Protein AF-A0A0N4YLU9-F1 (afdb_monomer_lite)

Secondary structure (DSSP, 8-state):
------------HHHHHHHHHHHHHHHHHHHHHHHHHHHHHHHHTT-----S--PPPPPPHHHHHHHHHHHHHHHHHHTT----TTHHHHHHHT-SPPPPPS-SS-HHHHHHH-GGGSPPTT------EEEEGGGTEEEE--TTSSHHHHHHHHHHHH-HHHHHHTT--TTS--SS-STTTTTSEES-HHHHHHHTT-S-STTSEEEE----HHHHHHHHHIIIIIIS----TT-TT-HHHHHHHHHT-

Foldseek 3Di:
DDDDDDDDDDPPPPPVVVVVVVVVVVVVVVVVVVVVVVVVVVVVVPVPPDPLADADDDDDPVLLVVLLVVLVVLVVVVVPPDDPPCPVVLCVLAVDDDPDPPDPDDPVVVCVVPVPVDDHPPDPDQWKWFDLVVQLEIETQDQLQLNQLVVLVSLCSRCVPSCVVSVHDSVSRDDQSDPCRPPGIDRDPVVNCVVSVPPDSVPHDYHYGDDDPVSSLVSVCCVDQVPVVHCCVPCRSNSVVSVVVVSVD

Radius of gyration: 34.19 Å; chains: 1; bounding box: 59×91×106 Å

Organism: Nippostrongylus brasiliensis (NCBI:txid27835)

Structure (mmCIF, N/CA/C/O backbone):
data_AF-A0A0N4YLU9-F1
#
_entry.id   AF-A0A0N4YLU9-F1
#
loop_
_atom_site.group_PDB
_atom_site.id
_atom_site.type_symbol
_atom_site.label_atom_id
_atom_site.label_alt_id
_atom_site.label_comp_id
_atom_site.label_asym_id
_atom_site.label_entity_id
_atom_site.label_seq_id
_atom_site.pdbx_PDB_ins_code
_atom_site.Cartn_x
_atom_site.Cartn_y
_atom_site.Cartn_z
_atom_site.occupancy
_atom_site.B_iso_or_equiv
_atom_site.auth_seq_id
_atom_site.auth_comp_id
_atom_site.auth_asym_id
_atom_site.auth_atom_id
_atom_site.pdbx_PDB_model_num
ATOM 1 N N . MET A 1 1 ? 4.476 80.955 -75.218 1.00 31.33 1 MET A N 1
ATOM 2 C CA . MET A 1 1 ? 3.953 80.245 -76.405 1.00 31.33 1 MET A CA 1
ATOM 3 C C . MET A 1 1 ? 4.378 78.786 -76.296 1.00 31.33 1 MET A C 1
ATOM 5 O O . MET A 1 1 ? 5.560 78.548 -76.122 1.00 31.33 1 MET A O 1
ATOM 9 N N . ARG A 1 2 ? 3.395 77.878 -76.359 1.00 30.92 2 ARG A N 1
ATOM 10 C CA . ARG A 1 2 ? 3.450 76.408 -76.521 1.00 30.92 2 ARG A CA 1
ATOM 11 C C . ARG A 1 2 ? 4.177 75.510 -75.502 1.00 30.92 2 ARG A C 1
ATOM 13 O O . ARG A 1 2 ? 5.391 75.487 -75.369 1.00 30.92 2 ARG A O 1
ATOM 20 N N . ILE A 1 3 ? 3.318 74.682 -74.911 1.00 40.50 3 ILE A N 1
ATOM 21 C CA . ILE A 1 3 ? 3.491 73.356 -74.318 1.00 40.50 3 ILE A CA 1
ATOM 22 C C . ILE A 1 3 ? 3.974 72.368 -75.402 1.00 40.50 3 ILE A C 1
ATOM 24 O O . ILE A 1 3 ? 3.488 72.456 -76.531 1.00 40.50 3 ILE A O 1
ATOM 28 N N . ASN A 1 4 ? 4.886 71.445 -75.064 1.00 37.16 4 ASN A N 1
ATOM 29 C CA . ASN A 1 4 ? 4.765 69.993 -75.311 1.00 37.16 4 ASN A CA 1
ATOM 30 C C . ASN A 1 4 ? 6.031 69.233 -74.884 1.00 37.16 4 ASN A C 1
ATOM 32 O O . ASN A 1 4 ? 7.142 69.604 -75.246 1.00 37.16 4 ASN A O 1
ATOM 36 N N . GLY A 1 5 ? 5.825 68.138 -74.150 1.00 34.56 5 GLY A N 1
ATOM 37 C CA . GLY A 1 5 ? 6.860 67.187 -73.750 1.00 34.56 5 GLY A CA 1
ATOM 38 C C . GLY A 1 5 ? 6.349 66.206 -72.696 1.00 34.56 5 GLY A C 1
ATOM 39 O O . GLY A 1 5 ? 6.779 66.255 -71.551 1.00 34.56 5 GLY A O 1
ATOM 40 N N . VAL A 1 6 ? 5.386 65.360 -73.073 1.00 47.88 6 VAL A N 1
ATOM 41 C CA . VAL A 1 6 ? 5.030 64.147 -72.319 1.00 47.88 6 VAL A CA 1
ATOM 42 C C . VAL A 1 6 ? 6.180 63.152 -72.479 1.00 47.88 6 VAL A C 1
ATOM 44 O O . VAL A 1 6 ? 6.618 62.924 -73.604 1.00 47.88 6 VAL A O 1
ATOM 47 N N . SER A 1 7 ? 6.647 62.552 -71.382 1.00 40.44 7 SER A N 1
ATOM 48 C CA . SER A 1 7 ? 7.439 61.321 -71.431 1.00 40.44 7 SER A CA 1
ATOM 49 C C . SER A 1 7 ? 6.850 60.304 -70.458 1.00 40.44 7 SER A C 1
ATOM 51 O O . SER A 1 7 ? 6.469 60.633 -69.333 1.00 40.44 7 SER A O 1
ATOM 53 N N . GLU A 1 8 ? 6.684 59.098 -70.981 1.00 42.84 8 GLU A N 1
ATOM 54 C CA . GLU A 1 8 ? 5.874 57.995 -70.487 1.00 42.84 8 GLU A CA 1
ATOM 55 C C . GLU A 1 8 ? 6.410 57.384 -69.185 1.00 42.84 8 GLU A C 1
ATOM 57 O O . GLU A 1 8 ? 7.607 57.169 -68.995 1.00 42.84 8 GLU A O 1
ATOM 62 N N . VAL A 1 9 ? 5.483 57.052 -68.284 1.00 45.78 9 VAL A N 1
ATOM 63 C CA . VAL A 1 9 ? 5.753 56.282 -67.066 1.00 45.78 9 VAL A CA 1
ATOM 64 C C . VAL A 1 9 ? 5.995 54.823 -67.451 1.00 45.78 9 VAL A C 1
ATOM 66 O O . VAL A 1 9 ? 5.072 54.110 -67.846 1.00 45.78 9 VAL A O 1
ATOM 69 N N . ASN A 1 10 ? 7.239 54.378 -67.300 1.00 40.69 10 ASN A N 1
ATOM 70 C CA . ASN A 1 10 ? 7.659 53.005 -67.547 1.00 40.69 10 ASN A CA 1
ATOM 71 C C . ASN A 1 10 ? 7.128 52.072 -66.431 1.00 40.69 10 ASN A C 1
ATOM 73 O O . ASN A 1 10 ? 7.513 52.189 -65.267 1.00 40.69 10 ASN A O 1
ATOM 77 N N . LYS A 1 11 ? 6.192 51.176 -66.775 1.00 46.19 11 LYS A N 1
ATOM 78 C CA . LYS A 1 11 ? 5.419 50.308 -65.856 1.00 46.19 11 LYS A CA 1
ATOM 79 C C . LYS A 1 11 ? 6.030 48.911 -65.631 1.00 46.19 11 LYS A C 1
ATOM 81 O O . LYS A 1 11 ? 5.372 48.048 -65.061 1.00 46.19 11 LYS A O 1
ATOM 86 N N . GLU A 1 12 ? 7.274 48.674 -66.041 1.00 48.50 12 GLU A N 1
ATOM 87 C CA . GLU A 1 12 ? 7.851 47.318 -66.143 1.00 48.50 12 GLU A CA 1
ATOM 88 C C . GLU A 1 12 ? 8.640 46.833 -64.902 1.00 48.50 12 GLU A C 1
ATOM 90 O O . GLU A 1 12 ? 9.049 45.675 -64.814 1.00 48.50 12 GLU A O 1
ATOM 95 N N . GLN A 1 13 ? 8.858 47.697 -63.906 1.00 47.09 13 GLN A N 1
ATOM 96 C CA . GLN A 1 13 ? 9.718 47.403 -62.748 1.00 47.09 13 GLN A CA 1
ATOM 97 C C . GLN A 1 13 ? 9.093 46.556 -61.602 1.00 47.09 13 GLN A C 1
ATOM 99 O O . GLN A 1 13 ? 9.827 45.773 -60.989 1.00 47.09 13 GLN A O 1
ATOM 104 N N . PRO A 1 14 ? 7.786 46.652 -61.260 1.00 51.25 14 PRO A N 1
ATOM 105 C CA . PRO A 1 14 ? 7.249 45.997 -60.059 1.00 51.25 14 PRO A CA 1
ATOM 106 C C . PRO A 1 14 ? 6.941 44.501 -60.242 1.00 51.25 14 PRO A C 1
ATOM 108 O O . PRO A 1 14 ? 6.830 43.771 -59.254 1.00 51.25 14 PRO A O 1
ATOM 111 N N . GLU A 1 15 ? 6.823 44.014 -61.480 1.00 56.56 15 GLU A N 1
ATOM 112 C CA . GLU A 1 15 ? 6.467 42.616 -61.762 1.00 56.56 15 GLU A CA 1
ATOM 113 C C . GLU A 1 15 ? 7.657 41.664 -61.574 1.00 56.56 15 GLU A C 1
ATOM 115 O O . GLU A 1 15 ? 7.539 40.636 -60.903 1.00 56.56 15 GLU A O 1
ATOM 120 N N . LYS A 1 16 ? 8.848 42.056 -62.052 1.00 62.00 16 LYS A N 1
ATOM 121 C CA . LYS A 1 16 ? 10.088 41.284 -61.855 1.00 62.00 16 LYS A CA 1
ATOM 122 C C . LYS A 1 16 ? 10.452 41.156 -60.374 1.00 62.00 16 LYS A C 1
ATOM 124 O O . LYS A 1 16 ? 10.873 40.088 -59.939 1.00 62.00 16 LYS A O 1
ATOM 129 N N . GLN A 1 17 ? 10.242 42.205 -59.576 1.00 65.56 17 GLN A N 1
ATOM 130 C CA . GLN A 1 17 ? 10.493 42.156 -58.130 1.00 65.56 17 GLN A CA 1
ATOM 131 C C . GLN A 1 17 ? 9.521 41.225 -57.393 1.00 65.56 17 GLN A C 1
ATOM 133 O O . GLN A 1 17 ? 9.951 40.485 -56.507 1.00 65.56 17 GLN A O 1
ATOM 138 N N . ARG A 1 18 ? 8.239 41.199 -57.784 1.00 71.88 18 ARG A N 1
ATOM 139 C CA . ARG A 1 18 ? 7.262 40.239 -57.246 1.00 71.88 18 ARG A CA 1
ATOM 140 C C . ARG A 1 18 ? 7.608 38.803 -57.623 1.00 71.88 18 ARG A C 1
ATOM 142 O O . ARG A 1 18 ? 7.528 37.930 -56.765 1.00 71.88 18 ARG A O 1
ATOM 149 N N . LEU A 1 19 ? 8.053 38.569 -58.857 1.00 76.44 19 LEU A N 1
ATOM 150 C CA . LEU A 1 19 ? 8.469 37.243 -59.312 1.00 76.44 19 LEU A CA 1
ATOM 151 C C . LEU A 1 19 ? 9.699 36.742 -58.537 1.00 76.44 19 LEU A C 1
ATOM 153 O O . LEU A 1 19 ? 9.708 35.614 -58.054 1.00 76.44 19 LEU A O 1
ATOM 157 N N . VAL A 1 20 ? 10.703 37.599 -58.327 1.00 78.38 20 VAL A N 1
ATOM 158 C CA . VAL A 1 20 ? 11.893 37.262 -57.525 1.00 78.38 20 VAL A CA 1
ATOM 159 C C . VAL A 1 20 ? 11.528 36.992 -56.062 1.00 78.38 20 VAL A C 1
ATOM 161 O O . VAL A 1 20 ? 12.073 36.069 -55.456 1.00 78.38 20 VAL A O 1
ATOM 164 N N . LEU A 1 21 ? 10.597 37.758 -55.486 1.00 81.31 21 LEU A N 1
ATOM 165 C CA . LEU A 1 21 ? 10.118 37.531 -54.122 1.00 81.31 21 LEU A CA 1
ATOM 166 C C . LEU A 1 21 ? 9.355 36.203 -54.004 1.00 81.31 21 LEU A C 1
ATOM 168 O O . LEU A 1 21 ? 9.618 35.438 -53.079 1.00 81.31 21 LEU A O 1
ATOM 172 N N . LEU A 1 22 ? 8.474 35.894 -54.959 1.00 80.88 22 LEU A N 1
ATOM 173 C CA . LEU A 1 22 ? 7.730 34.631 -55.005 1.00 80.88 22 LEU A CA 1
ATOM 174 C C . LEU A 1 22 ? 8.665 33.423 -55.126 1.00 80.88 22 LEU A C 1
ATOM 176 O O . LEU A 1 22 ? 8.488 32.445 -54.403 1.00 80.88 22 LEU A O 1
ATOM 180 N N . VAL A 1 23 ? 9.701 33.509 -55.966 1.00 86.19 23 VAL A N 1
ATOM 181 C CA . VAL A 1 23 ? 10.712 32.448 -56.105 1.00 86.19 23 VAL A CA 1
ATOM 182 C C . VAL A 1 23 ? 11.496 32.253 -54.804 1.00 86.19 23 VAL A C 1
ATOM 184 O O . VAL A 1 23 ? 11.720 31.117 -54.390 1.00 86.19 23 VAL A O 1
ATOM 187 N N . LYS A 1 24 ? 11.865 33.338 -54.108 1.00 85.56 24 LYS A N 1
ATOM 188 C CA . LYS A 1 24 ? 12.551 33.252 -52.806 1.00 85.56 24 LYS A CA 1
ATOM 189 C C . LYS A 1 24 ? 11.671 32.634 -51.719 1.00 85.56 24 LYS A C 1
ATOM 191 O O . LYS A 1 24 ? 12.159 31.807 -50.954 1.00 85.56 24 LYS A O 1
ATOM 196 N N . VAL A 1 25 ? 10.388 32.998 -51.662 1.00 86.94 25 VAL A N 1
ATOM 197 C CA . VAL A 1 25 ? 9.432 32.420 -50.702 1.00 86.94 25 VAL A CA 1
ATOM 198 C C . VAL A 1 25 ? 9.203 30.938 -50.996 1.00 86.94 25 VAL A C 1
ATOM 200 O O . VAL A 1 25 ? 9.277 30.126 -50.079 1.00 86.94 25 VAL A O 1
ATOM 203 N N . ALA A 1 26 ? 9.015 30.562 -52.264 1.00 88.94 26 ALA A N 1
ATOM 204 C CA . ALA A 1 26 ? 8.859 29.164 -52.659 1.00 88.94 26 ALA A CA 1
ATOM 205 C C . ALA A 1 26 ? 10.099 28.324 -52.306 1.00 88.94 26 ALA A C 1
ATOM 207 O O . ALA A 1 26 ? 9.965 27.235 -51.750 1.00 88.94 26 ALA A O 1
ATOM 208 N N . ALA A 1 27 ? 11.305 28.850 -52.548 1.00 88.94 27 ALA A N 1
ATOM 209 C CA . ALA A 1 27 ? 12.550 28.190 -52.162 1.00 88.94 27 ALA A CA 1
ATOM 210 C C . ALA A 1 27 ? 12.664 28.021 -50.636 1.00 88.94 27 ALA A C 1
ATOM 212 O O . ALA A 1 27 ? 13.024 26.942 -50.169 1.00 88.94 27 ALA A O 1
ATOM 213 N N . LEU A 1 28 ? 12.297 29.040 -49.851 1.00 88.62 28 LEU A N 1
ATOM 214 C CA . LEU A 1 28 ? 12.300 28.960 -48.387 1.00 88.62 28 LEU A CA 1
ATOM 215 C C . LEU A 1 28 ? 11.290 27.921 -47.874 1.00 88.62 28 LEU A C 1
ATOM 217 O O . LEU A 1 28 ? 11.619 27.122 -47.001 1.00 88.62 28 LEU A O 1
ATOM 221 N N . CYS A 1 29 ? 10.082 27.882 -48.444 1.00 85.06 29 CYS A N 1
ATOM 222 C CA . CYS A 1 29 ? 9.071 26.882 -48.106 1.00 85.06 29 CYS A CA 1
ATOM 223 C C . CYS A 1 29 ? 9.550 25.462 -48.424 1.00 85.06 29 CYS A C 1
ATOM 225 O O . CYS A 1 29 ? 9.379 24.571 -47.597 1.00 85.06 29 CYS A O 1
ATOM 227 N N . LEU A 1 30 ? 10.195 25.247 -49.574 1.00 90.00 30 LEU A N 1
ATOM 228 C CA . LEU A 1 30 ? 10.761 23.944 -49.933 1.00 90.00 30 LEU A CA 1
ATOM 229 C C . LEU A 1 30 ? 11.875 23.516 -48.972 1.00 90.00 30 LEU A C 1
ATOM 231 O O . LEU A 1 30 ? 11.916 22.354 -48.577 1.00 90.00 30 LEU A O 1
ATOM 235 N N . VAL A 1 31 ? 12.730 24.446 -48.536 1.00 89.38 31 VAL A N 1
ATOM 236 C CA . VAL A 1 31 ? 13.765 24.174 -47.526 1.00 89.38 31 VAL A CA 1
ATOM 237 C C . VAL A 1 31 ? 13.140 23.832 -46.174 1.00 89.38 31 VAL A C 1
ATOM 239 O O . VAL A 1 31 ? 13.555 22.863 -45.546 1.00 89.38 31 VAL A O 1
ATOM 242 N N . LEU A 1 32 ? 12.110 24.558 -45.734 1.00 85.69 32 LEU A N 1
ATOM 243 C CA . LEU A 1 32 ? 11.410 24.272 -44.477 1.00 85.69 32 LEU A C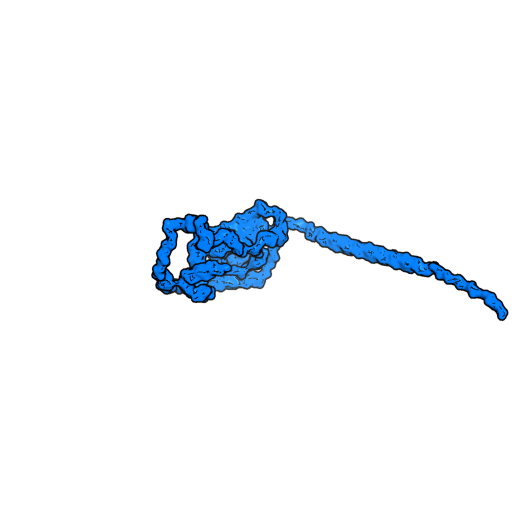A 1
ATOM 244 C C . LEU A 1 32 ? 10.670 22.929 -44.516 1.00 85.69 32 LEU A C 1
ATOM 246 O O . LEU A 1 32 ? 10.699 22.189 -43.535 1.00 85.69 32 LEU A O 1
ATOM 250 N N . VAL A 1 33 ? 10.058 22.575 -45.649 1.00 87.81 33 VAL A N 1
ATOM 251 C CA . VAL A 1 33 ? 9.441 21.255 -45.854 1.00 87.81 33 VAL A CA 1
ATOM 252 C C . VAL A 1 33 ? 10.508 20.163 -45.863 1.00 87.81 33 VAL A C 1
ATOM 254 O O . VAL A 1 33 ? 10.326 19.148 -45.199 1.00 87.81 33 VAL A O 1
ATOM 257 N N . ALA A 1 34 ? 11.644 20.371 -46.533 1.00 85.88 34 ALA A N 1
ATOM 258 C CA . ALA A 1 34 ? 12.749 19.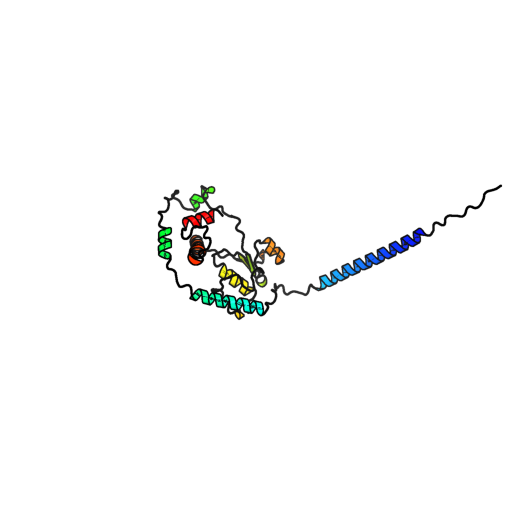416 -46.543 1.00 85.88 34 ALA A CA 1
ATOM 259 C C . ALA A 1 34 ? 13.357 19.222 -45.145 1.00 85.88 34 ALA A C 1
ATOM 261 O O . ALA A 1 34 ? 13.593 18.084 -44.747 1.00 85.88 34 ALA A O 1
ATOM 262 N N . LEU A 1 35 ? 13.539 20.297 -44.371 1.00 83.88 35 LEU A N 1
ATOM 263 C CA . LEU A 1 35 ? 13.988 20.243 -42.976 1.00 83.88 35 LEU A CA 1
ATOM 264 C C . LEU A 1 35 ? 12.956 19.556 -42.077 1.00 83.88 35 LEU A C 1
ATOM 266 O O . LEU A 1 35 ? 13.329 18.724 -41.258 1.00 83.88 35 LEU A O 1
ATOM 270 N N . GLY A 1 36 ? 11.664 19.835 -42.264 1.00 79.44 36 GLY A N 1
ATOM 271 C CA . GLY A 1 36 ? 10.579 19.151 -41.562 1.00 79.44 36 GLY A CA 1
ATOM 272 C C . GLY A 1 36 ? 10.522 17.658 -41.894 1.00 79.44 36 GLY A C 1
ATOM 273 O O . GLY A 1 36 ? 10.382 16.832 -40.997 1.00 79.44 36 GLY A O 1
ATOM 274 N N . CYS A 1 37 ? 10.694 17.283 -43.163 1.00 76.31 37 CYS A N 1
ATOM 275 C CA . CYS A 1 37 ? 10.774 15.893 -43.609 1.00 76.31 37 CYS A CA 1
ATOM 276 C C . CYS A 1 37 ? 12.043 15.196 -43.103 1.00 76.31 37 CYS A C 1
ATOM 278 O O . CYS A 1 37 ? 11.962 14.038 -42.699 1.00 76.31 37 CYS A O 1
ATOM 280 N N . TYR A 1 38 ? 13.186 15.886 -43.083 1.00 77.12 38 TYR A N 1
ATOM 281 C CA . TYR A 1 38 ? 14.442 15.373 -42.539 1.00 77.12 38 TYR A CA 1
ATOM 282 C C . TYR A 1 38 ? 14.332 15.154 -41.030 1.00 77.12 38 TYR A C 1
ATOM 284 O O . TYR A 1 38 ? 14.597 14.049 -40.576 1.00 77.12 38 TYR A O 1
ATOM 292 N N . ALA A 1 39 ? 13.818 16.134 -40.279 1.00 70.31 39 ALA A N 1
ATOM 293 C CA . ALA A 1 39 ? 13.550 16.017 -38.847 1.00 70.31 39 ALA A CA 1
ATOM 294 C C . ALA A 1 39 ? 12.552 14.890 -38.539 1.00 70.31 39 ALA A C 1
ATOM 296 O O . ALA A 1 39 ? 12.729 14.134 -37.590 1.00 70.31 39 ALA A O 1
ATOM 297 N N . ARG A 1 40 ? 11.517 14.718 -39.372 1.00 65.38 40 ARG A N 1
ATOM 298 C CA . ARG A 1 40 ? 10.551 13.621 -39.227 1.00 65.38 40 ARG A CA 1
ATOM 299 C C . ARG A 1 40 ? 11.167 12.265 -39.559 1.00 65.38 40 ARG A C 1
ATOM 301 O O . ARG A 1 40 ? 10.749 11.278 -38.972 1.00 65.38 40 ARG A O 1
ATOM 308 N N . LYS A 1 41 ? 12.141 12.205 -40.474 1.00 64.94 41 LYS A N 1
ATOM 309 C CA . LYS A 1 41 ? 12.879 10.985 -40.829 1.00 64.94 41 LYS A CA 1
ATOM 310 C C . LYS A 1 41 ? 13.915 10.628 -39.762 1.00 64.94 41 LYS A C 1
ATOM 312 O O . LYS A 1 41 ? 13.981 9.466 -39.394 1.00 64.94 41 LYS A O 1
ATOM 317 N N . THR A 1 42 ? 14.631 11.601 -39.196 1.00 52.00 42 THR A N 1
ATOM 318 C CA . THR A 1 42 ? 15.510 11.376 -38.037 1.00 52.00 42 THR A CA 1
ATOM 319 C C . THR A 1 42 ? 14.710 10.987 -36.794 1.00 52.00 42 THR A C 1
ATOM 321 O O . THR A 1 42 ? 15.158 10.125 -36.053 1.00 52.00 42 THR A O 1
ATOM 324 N N . PHE A 1 43 ? 13.496 11.523 -36.613 1.00 46.94 43 PHE A N 1
ATOM 325 C CA . PHE A 1 43 ? 12.587 11.112 -35.534 1.00 46.94 43 PHE A CA 1
ATOM 326 C C . PHE A 1 43 ? 11.914 9.747 -35.786 1.00 46.94 43 PHE A C 1
ATOM 328 O O . PHE A 1 43 ? 11.564 9.053 -34.842 1.00 46.94 43 PHE A O 1
ATOM 335 N N . ARG A 1 44 ? 11.735 9.329 -37.051 1.00 42.50 44 ARG A N 1
ATOM 336 C CA . ARG A 1 44 ? 11.255 7.974 -37.403 1.00 42.50 44 ARG A CA 1
ATOM 337 C C . ARG A 1 44 ? 12.355 6.912 -37.398 1.00 42.50 44 ARG A C 1
ATOM 339 O O . ARG A 1 44 ? 12.031 5.735 -37.375 1.00 42.50 44 ARG A O 1
ATOM 346 N N . SER A 1 45 ? 13.626 7.307 -37.445 1.00 35.84 45 SER A N 1
ATOM 347 C CA . SER A 1 45 ? 14.774 6.390 -37.407 1.00 35.84 45 SER A CA 1
ATOM 348 C C . SER A 1 45 ? 15.221 6.011 -35.990 1.00 35.84 45 SER A C 1
ATOM 350 O O . SER A 1 45 ? 16.218 5.317 -35.854 1.00 35.84 45 SER A O 1
ATOM 352 N N . THR A 1 46 ? 14.477 6.409 -34.955 1.00 37.53 46 THR A N 1
ATOM 353 C CA . THR A 1 46 ? 14.576 5.849 -33.594 1.00 37.53 46 THR A CA 1
ATOM 354 C C . THR A 1 46 ? 13.415 4.904 -33.274 1.00 37.53 46 THR A C 1
ATOM 356 O O . THR A 1 46 ? 13.065 4.737 -32.112 1.00 37.53 46 THR A O 1
ATOM 359 N N . ASP A 1 47 ? 12.802 4.298 -34.292 1.00 40.16 47 ASP A N 1
ATOM 360 C CA . ASP A 1 47 ? 12.034 3.060 -34.123 1.00 40.16 47 ASP A CA 1
ATOM 361 C C . ASP A 1 47 ? 13.028 1.900 -34.297 1.00 40.16 47 ASP A C 1
ATOM 363 O O . ASP A 1 47 ? 13.028 1.167 -35.286 1.00 40.16 47 ASP A O 1
ATOM 367 N N . ASP A 1 48 ? 14.006 1.869 -33.388 1.00 35.62 48 ASP A N 1
ATOM 368 C CA . ASP A 1 48 ? 14.889 0.723 -33.223 1.00 35.62 48 ASP A CA 1
ATOM 369 C C . ASP A 1 48 ? 14.032 -0.347 -32.555 1.00 35.62 48 ASP A C 1
ATOM 371 O O . ASP A 1 48 ? 13.377 -0.059 -31.552 1.00 35.62 48 ASP A O 1
ATOM 375 N N . GLY A 1 49 ? 13.950 -1.525 -33.170 1.00 39.53 49 GLY A N 1
ATOM 376 C CA . GLY A 1 49 ? 13.063 -2.604 -32.757 1.00 39.53 49 GLY A CA 1
ATOM 377 C C . GLY A 1 49 ? 13.286 -2.975 -31.297 1.00 39.53 49 GLY A C 1
ATOM 378 O O . GLY A 1 49 ? 14.131 -3.816 -30.994 1.00 39.53 49 GLY A O 1
ATOM 379 N N . SER A 1 50 ? 12.516 -2.361 -30.398 1.00 39.97 50 SER A N 1
ATOM 380 C CA . SER A 1 50 ? 12.487 -2.757 -29.008 1.00 39.97 50 SER A CA 1
ATOM 381 C C . SER A 1 50 ? 11.848 -4.136 -28.968 1.00 39.97 50 SER A C 1
ATOM 383 O O . SER A 1 50 ? 10.686 -4.332 -29.330 1.00 39.97 50 SER A O 1
ATOM 385 N N . ASP A 1 51 ? 12.624 -5.123 -28.526 1.00 44.09 51 ASP A N 1
ATOM 386 C CA . ASP A 1 51 ? 12.030 -6.206 -27.757 1.00 44.09 51 ASP A CA 1
ATOM 387 C C . ASP A 1 51 ? 11.062 -5.531 -26.776 1.00 44.09 51 ASP A C 1
ATOM 389 O O . ASP A 1 51 ? 11.445 -4.558 -26.124 1.00 44.09 51 ASP A O 1
ATOM 393 N N . GLY A 1 52 ? 9.787 -5.919 -26.759 1.00 51.41 52 GLY A N 1
ATOM 394 C CA . GLY A 1 52 ? 8.700 -5.185 -26.092 1.00 51.41 52 GLY A CA 1
ATOM 395 C C . GLY A 1 52 ? 8.825 -5.096 -24.563 1.00 51.41 52 GLY A C 1
ATOM 396 O O . GLY A 1 52 ? 7.828 -4.890 -23.872 1.00 51.41 52 GLY A O 1
ATOM 397 N N . SER A 1 53 ? 10.026 -5.293 -24.023 1.00 61.16 53 SER A N 1
ATOM 398 C CA . SER A 1 53 ? 10.405 -5.111 -22.641 1.00 61.16 53 SER A CA 1
ATOM 399 C C . SER A 1 53 ? 10.494 -3.630 -22.272 1.00 61.16 53 SER A C 1
ATOM 401 O O . SER A 1 53 ? 11.307 -2.857 -22.777 1.00 61.16 53 SER A O 1
ATOM 403 N N . PHE A 1 54 ? 9.675 -3.253 -21.302 1.00 72.56 54 PHE A N 1
ATOM 404 C CA . PHE A 1 54 ? 9.807 -2.039 -20.521 1.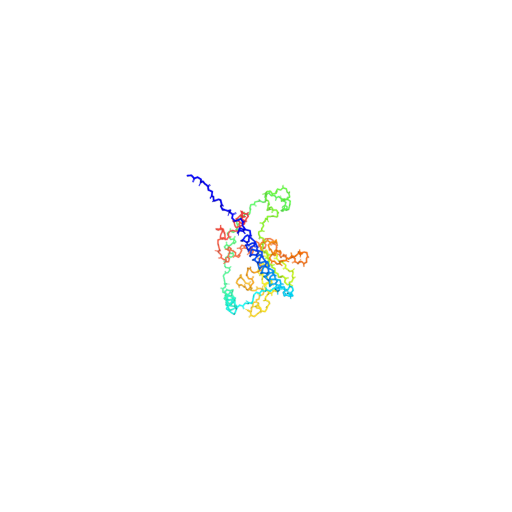00 72.56 54 PHE A CA 1
ATOM 405 C C . PHE A 1 54 ? 11.148 -2.050 -19.776 1.00 72.56 54 PHE A C 1
ATOM 407 O O . PHE A 1 54 ? 11.381 -2.882 -18.890 1.00 72.56 54 PHE A O 1
ATOM 414 N N . HIS A 1 55 ? 12.025 -1.115 -20.136 1.00 69.00 55 HIS A N 1
ATOM 415 C CA . HIS A 1 55 ? 13.324 -0.932 -19.502 1.00 69.00 55 HIS A CA 1
ATOM 416 C C . HIS A 1 55 ? 13.278 0.180 -18.458 1.00 69.00 55 HIS A C 1
ATOM 418 O O . HIS A 1 55 ? 12.735 1.259 -18.683 1.00 69.00 55 HIS A O 1
ATOM 424 N N . PHE A 1 56 ? 13.874 -0.101 -17.305 1.00 74.62 56 PHE A N 1
ATOM 425 C CA . PHE A 1 56 ? 14.171 0.897 -16.289 1.00 74.62 56 PHE A CA 1
ATOM 426 C C . PHE A 1 56 ? 15.580 1.443 -16.503 1.00 74.62 56 PHE A C 1
ATOM 428 O O . PHE A 1 56 ? 16.469 0.689 -16.893 1.00 74.62 56 PHE A O 1
ATOM 435 N N . ASP A 1 57 ? 15.798 2.718 -16.170 1.00 80.12 57 ASP A N 1
ATOM 436 C CA . ASP A 1 57 ? 17.147 3.296 -16.156 1.00 80.12 57 ASP A CA 1
ATOM 437 C C . ASP A 1 57 ? 18.073 2.479 -15.249 1.00 80.12 57 ASP A C 1
ATOM 439 O O . ASP A 1 57 ? 17.650 2.010 -14.180 1.00 80.12 57 ASP A O 1
ATOM 443 N N . GLU A 1 58 ? 19.338 2.345 -15.638 1.00 80.69 58 GLU A N 1
ATOM 444 C CA . GLU A 1 58 ? 20.359 1.758 -14.773 1.00 80.69 58 GLU A CA 1
ATOM 445 C C . GLU A 1 58 ? 20.451 2.526 -13.448 1.00 80.69 58 GLU A C 1
ATOM 447 O O . GLU A 1 58 ? 20.287 3.746 -13.391 1.00 80.69 58 GLU A O 1
ATOM 452 N N . ILE A 1 59 ? 20.674 1.789 -12.363 1.00 80.62 59 ILE A N 1
ATOM 453 C CA . ILE A 1 59 ? 20.886 2.376 -11.041 1.00 80.62 59 ILE A CA 1
ATOM 454 C C . ILE A 1 59 ? 22.347 2.771 -10.919 1.00 80.62 59 ILE A C 1
ATOM 456 O O . ILE A 1 59 ? 23.239 1.973 -11.200 1.00 80.62 59 ILE A O 1
ATOM 460 N N . THR A 1 60 ? 22.594 3.980 -10.432 1.00 85.12 60 THR A N 1
ATOM 461 C CA . THR A 1 60 ? 23.955 4.412 -10.121 1.00 85.12 60 THR A CA 1
ATOM 462 C C . THR A 1 60 ? 24.489 3.692 -8.881 1.00 85.12 60 THR A C 1
ATOM 464 O O . THR A 1 60 ? 23.749 3.379 -7.946 1.00 85.12 60 THR A O 1
ATOM 467 N N . GLU A 1 61 ? 25.804 3.481 -8.807 1.00 83.94 61 GLU A N 1
ATOM 468 C CA . GLU A 1 61 ? 26.422 2.876 -7.617 1.00 83.94 61 GLU A CA 1
ATOM 469 C C . GLU A 1 61 ? 26.139 3.661 -6.326 1.00 83.94 61 GLU A C 1
ATOM 471 O O . GLU A 1 61 ? 26.018 3.072 -5.250 1.00 83.94 61 GLU A O 1
ATOM 476 N N . GLU A 1 62 ? 25.976 4.985 -6.420 1.00 84.81 62 GLU A N 1
ATOM 477 C CA . GLU A 1 62 ? 25.607 5.825 -5.279 1.00 84.81 62 GLU A CA 1
ATOM 478 C C . GLU A 1 62 ? 24.189 5.514 -4.776 1.00 84.81 62 GLU A C 1
ATOM 480 O O . GLU A 1 62 ? 23.978 5.329 -3.574 1.00 84.81 62 GLU A O 1
ATOM 485 N N . GLU A 1 63 ? 23.215 5.409 -5.683 1.00 81.00 63 GLU A N 1
ATOM 486 C CA . GLU A 1 63 ? 21.843 5.021 -5.348 1.00 81.00 63 GLU A CA 1
ATOM 487 C C . GLU A 1 63 ? 21.801 3.608 -4.759 1.00 81.00 63 GLU A C 1
ATOM 489 O O . GLU A 1 63 ? 21.167 3.390 -3.723 1.00 81.00 63 GLU A O 1
ATOM 494 N N . ALA A 1 64 ? 22.534 2.663 -5.354 1.00 81.25 64 ALA A N 1
ATOM 495 C CA . ALA A 1 64 ? 22.659 1.305 -4.835 1.00 81.25 64 ALA A CA 1
ATOM 496 C C . ALA A 1 64 ? 23.256 1.283 -3.420 1.00 81.25 64 ALA A C 1
ATOM 498 O O . ALA A 1 64 ? 22.730 0.610 -2.530 1.00 81.25 64 ALA A O 1
ATOM 499 N N . ALA A 1 65 ? 24.312 2.061 -3.168 1.00 83.69 65 ALA A N 1
ATOM 500 C CA . ALA A 1 65 ? 24.921 2.179 -1.846 1.00 83.69 65 ALA A CA 1
ATOM 501 C C . ALA A 1 65 ? 23.970 2.802 -0.815 1.00 83.69 65 ALA A C 1
ATOM 503 O O . ALA A 1 65 ? 23.904 2.333 0.325 1.00 83.69 65 ALA A O 1
ATOM 504 N N . ARG A 1 66 ? 23.202 3.822 -1.213 1.00 83.94 66 ARG A N 1
ATOM 505 C CA . ARG A 1 66 ? 22.207 4.478 -0.358 1.00 83.94 66 ARG A CA 1
ATOM 506 C C . ARG A 1 66 ? 21.103 3.509 0.060 1.00 83.94 66 ARG A C 1
ATOM 508 O O . ARG A 1 66 ? 20.782 3.440 1.245 1.00 83.94 66 ARG A O 1
ATOM 515 N N . VAL A 1 67 ? 20.580 2.729 -0.887 1.00 79.25 67 VAL A N 1
ATOM 516 C CA . VAL A 1 67 ? 19.557 1.704 -0.622 1.00 79.25 67 VAL A CA 1
ATOM 517 C C . VAL A 1 67 ? 20.101 0.616 0.309 1.00 79.25 67 VAL A C 1
ATOM 519 O O . VAL A 1 67 ? 19.453 0.292 1.304 1.00 79.25 67 VAL A O 1
ATOM 522 N N . ARG A 1 68 ? 21.321 0.111 0.066 1.00 80.56 68 ARG A N 1
ATOM 523 C CA . ARG A 1 68 ? 21.980 -0.870 0.953 1.00 80.56 68 ARG A CA 1
ATOM 524 C C . ARG A 1 68 ? 22.133 -0.349 2.383 1.00 80.56 68 ARG A C 1
ATOM 526 O O . ARG A 1 68 ? 21.833 -1.058 3.340 1.00 80.56 68 ARG A O 1
ATOM 533 N N . LYS A 1 69 ? 22.594 0.897 2.541 1.00 84.50 69 LYS A N 1
ATOM 534 C CA . LYS A 1 69 ? 22.763 1.525 3.858 1.00 84.50 69 LYS A CA 1
ATOM 535 C C . LYS A 1 69 ? 21.430 1.627 4.600 1.00 84.50 69 LYS A C 1
ATOM 537 O O . LYS A 1 69 ? 21.363 1.224 5.758 1.00 84.50 69 LYS A O 1
ATOM 542 N N . PHE A 1 70 ? 20.390 2.112 3.923 1.00 81.31 70 PHE A N 1
ATOM 543 C CA . PHE A 1 70 ? 19.050 2.236 4.493 1.00 81.31 70 PHE A CA 1
ATOM 544 C C . PHE A 1 70 ? 18.515 0.888 4.993 1.00 81.31 70 PHE A C 1
ATOM 546 O O . PHE A 1 70 ? 18.065 0.787 6.132 1.00 81.31 70 PHE A O 1
ATOM 553 N N . TYR A 1 71 ? 18.632 -0.165 4.182 1.00 77.94 71 TYR A N 1
ATOM 554 C CA . TYR A 1 71 ? 18.176 -1.504 4.558 1.00 77.94 71 TYR A CA 1
ATOM 555 C C . TYR A 1 71 ? 18.916 -2.050 5.792 1.00 77.94 71 TYR A C 1
ATOM 557 O O . TYR A 1 71 ? 18.289 -2.523 6.740 1.00 77.94 71 TYR A O 1
ATOM 565 N N . ASN A 1 72 ? 20.242 -1.892 5.839 1.00 80.31 72 ASN A N 1
ATOM 566 C CA . ASN A 1 72 ? 21.050 -2.313 6.988 1.00 80.31 72 ASN A CA 1
ATOM 567 C C . ASN A 1 72 ? 20.686 -1.564 8.283 1.00 80.31 72 ASN A C 1
ATOM 569 O O . ASN A 1 72 ? 20.762 -2.128 9.375 1.00 80.31 72 ASN A O 1
ATOM 573 N N . GLU A 1 73 ? 20.333 -0.281 8.190 1.00 82.12 73 GLU A N 1
ATOM 574 C CA . GLU A 1 73 ? 19.867 0.508 9.335 1.00 82.12 73 GLU A CA 1
ATOM 575 C C . GLU A 1 73 ? 18.489 0.038 9.816 1.00 82.12 73 GLU A C 1
ATOM 577 O O . GLU A 1 73 ? 18.281 -0.112 11.023 1.00 82.12 73 GLU A O 1
ATOM 582 N N . GLN A 1 74 ? 17.575 -0.270 8.891 1.00 75.56 74 GLN A N 1
ATOM 583 C CA . GLN A 1 74 ? 16.261 -0.817 9.230 1.00 75.56 74 GLN A CA 1
ATOM 584 C C . GLN A 1 74 ? 16.356 -2.176 9.931 1.00 75.56 74 GLN A C 1
ATOM 586 O O . GLN A 1 74 ? 15.701 -2.371 10.956 1.00 75.56 74 GLN A O 1
ATOM 591 N N . GLU A 1 75 ? 17.198 -3.095 9.444 1.00 76.06 75 GLU A N 1
ATOM 592 C CA . GLU A 1 75 ? 17.365 -4.416 10.067 1.00 76.06 75 GLU A CA 1
ATOM 593 C C . GLU A 1 75 ? 17.867 -4.295 11.516 1.00 76.06 75 GLU A C 1
ATOM 595 O O . GLU A 1 75 ? 17.329 -4.930 12.426 1.00 76.06 75 GLU A O 1
ATOM 600 N N . LYS A 1 76 ? 18.817 -3.386 11.773 1.00 78.19 76 LYS A N 1
ATOM 601 C CA . LYS A 1 76 ? 19.270 -3.068 13.139 1.00 78.19 76 LYS A CA 1
ATOM 602 C C . LYS A 1 76 ? 18.139 -2.520 14.016 1.00 78.19 76 LYS A C 1
ATOM 604 O O . LYS A 1 76 ? 18.056 -2.879 15.191 1.00 78.19 76 LYS A O 1
ATOM 609 N N . GLY A 1 77 ? 17.265 -1.685 13.453 1.00 70.06 77 GLY A N 1
ATOM 610 C CA . GLY A 1 77 ? 16.095 -1.129 14.137 1.00 70.06 77 GLY A CA 1
ATOM 611 C C . GLY A 1 77 ? 15.117 -2.205 14.615 1.00 70.06 77 GLY A C 1
ATOM 612 O O . GLY A 1 77 ? 14.672 -2.162 15.761 1.00 70.06 77 GLY A O 1
ATOM 613 N N . ILE A 1 78 ? 14.844 -3.220 13.792 1.00 65.12 78 ILE A N 1
ATOM 614 C CA . ILE A 1 78 ? 13.906 -4.312 14.116 1.00 65.12 78 ILE A CA 1
ATOM 615 C C . ILE A 1 78 ? 14.375 -5.106 15.334 1.00 65.12 78 ILE A C 1
ATOM 617 O O . ILE A 1 78 ? 13.586 -5.385 16.235 1.00 65.12 78 ILE A O 1
ATOM 621 N N . HIS A 1 79 ? 15.670 -5.414 15.408 1.00 60.97 79 HIS A N 1
ATOM 622 C CA . HIS A 1 79 ? 16.242 -6.132 16.549 1.00 60.97 79 HIS A CA 1
ATOM 623 C C . HIS A 1 79 ? 16.248 -5.317 17.855 1.00 60.97 79 HIS A C 1
ATOM 625 O O . HIS A 1 79 ? 16.487 -5.878 18.927 1.00 60.97 79 HIS A O 1
ATOM 631 N N . SER A 1 80 ? 15.982 -4.008 17.784 1.00 59.25 80 SER A N 1
ATOM 632 C CA . SER A 1 80 ? 16.036 -3.091 18.926 1.00 59.25 80 SER A CA 1
ATOM 633 C C . SER A 1 80 ? 14.674 -2.812 19.581 1.00 59.25 80 SER A C 1
ATOM 635 O O . SER A 1 80 ? 14.635 -2.387 20.736 1.00 59.25 80 SER A O 1
ATOM 637 N N . VAL A 1 81 ? 13.554 -3.098 18.900 1.00 58.22 81 VAL A N 1
ATOM 638 C CA . VAL A 1 81 ? 12.199 -2.875 19.437 1.00 58.22 81 VAL A CA 1
ATOM 639 C C . VAL A 1 81 ? 11.865 -3.969 20.453 1.00 58.22 81 VAL A C 1
ATOM 641 O O . VAL A 1 81 ? 11.432 -5.063 20.097 1.00 58.22 81 VAL A O 1
ATOM 644 N N . LYS A 1 82 ? 12.103 -3.682 21.737 1.00 53.72 82 LYS A N 1
ATOM 645 C CA . LYS A 1 82 ? 11.942 -4.639 22.845 1.00 53.72 82 LYS A CA 1
ATOM 646 C C . LYS A 1 82 ? 10.734 -4.409 23.753 1.00 53.72 82 LYS A C 1
ATOM 648 O O . LYS A 1 82 ? 10.607 -5.136 24.731 1.00 53.72 82 LYS A O 1
ATOM 653 N N . GLN A 1 83 ? 9.849 -3.455 23.468 1.00 56.62 83 GLN A N 1
ATOM 654 C CA . GLN A 1 83 ? 8.813 -3.090 24.435 1.00 56.62 83 GLN A CA 1
ATOM 655 C C . GLN A 1 83 ? 7.400 -3.191 23.855 1.00 56.62 83 GLN A C 1
ATOM 657 O O . GLN A 1 83 ? 6.913 -2.283 23.191 1.00 56.62 83 GLN A O 1
ATOM 662 N N . TYR A 1 84 ? 6.742 -4.319 24.131 1.00 61.50 84 TYR A N 1
ATOM 663 C CA . TYR A 1 84 ? 5.316 -4.557 23.870 1.00 61.50 84 TYR A CA 1
ATOM 664 C C . TYR A 1 84 ? 4.493 -4.447 25.167 1.00 61.50 84 TYR A C 1
ATOM 666 O O . TYR A 1 84 ? 3.528 -5.179 25.373 1.00 61.50 84 TYR A O 1
ATOM 674 N N . ASP A 1 85 ? 4.866 -3.531 26.064 1.00 59.19 85 ASP A N 1
ATOM 675 C CA . ASP A 1 85 ? 4.302 -3.463 27.423 1.00 59.19 85 ASP A CA 1
ATOM 676 C C . ASP A 1 85 ? 2.933 -2.757 27.503 1.00 59.19 85 ASP A C 1
ATOM 678 O O . ASP A 1 85 ? 2.358 -2.620 28.582 1.00 59.19 85 ASP A O 1
ATOM 682 N N . ALA A 1 86 ? 2.367 -2.327 26.372 1.00 68.88 86 ALA A N 1
ATOM 683 C CA . ALA A 1 86 ? 1.139 -1.532 26.344 1.00 68.88 86 ALA A CA 1
ATOM 684 C C . ALA A 1 86 ? -0.165 -2.352 26.295 1.00 68.88 86 ALA A C 1
ATOM 686 O O . ALA A 1 86 ? -1.235 -1.752 26.313 1.00 68.88 86 ALA A O 1
ATOM 687 N N . VAL A 1 87 ? -0.125 -3.693 26.259 1.00 80.94 87 VAL A N 1
ATOM 688 C CA . VAL A 1 87 ? -1.346 -4.526 26.129 1.00 80.94 87 VAL A CA 1
ATOM 689 C C . VAL A 1 87 ? -2.358 -4.217 27.234 1.00 80.94 87 VAL A C 1
ATOM 691 O O . VAL A 1 87 ? -3.518 -3.953 26.942 1.00 80.94 87 VAL A O 1
ATOM 694 N N . LYS A 1 88 ? -1.901 -4.130 28.490 1.00 83.81 88 LYS A N 1
ATOM 695 C CA . LYS A 1 88 ? -2.769 -3.797 29.632 1.00 83.81 88 LYS A CA 1
ATOM 696 C C . LYS A 1 88 ? -3.394 -2.407 29.517 1.00 83.81 88 LYS A C 1
ATOM 698 O O . LYS A 1 88 ? -4.541 -2.218 29.902 1.00 83.81 88 LYS A O 1
ATOM 703 N N . LEU A 1 89 ? -2.642 -1.435 28.999 1.00 82.44 89 LEU A N 1
ATOM 704 C CA . LEU A 1 89 ? -3.150 -0.083 28.771 1.00 82.44 89 LEU A CA 1
ATOM 705 C C . LEU A 1 89 ? -4.214 -0.087 27.666 1.00 82.44 89 LEU A C 1
ATOM 707 O O . LEU A 1 89 ? -5.262 0.520 27.832 1.00 82.44 89 LEU A O 1
ATOM 711 N N . ILE A 1 90 ? -3.970 -0.806 26.567 1.00 85.38 90 ILE A N 1
ATOM 712 C CA . ILE A 1 90 ? -4.929 -0.943 25.462 1.00 85.38 90 ILE A CA 1
ATOM 713 C C . ILE A 1 90 ? -6.214 -1.606 25.959 1.00 85.38 90 ILE A C 1
ATOM 715 O O . ILE A 1 90 ? -7.298 -1.106 25.674 1.00 85.38 90 ILE A O 1
ATOM 719 N N . GLU A 1 91 ? -6.107 -2.693 26.725 1.00 87.62 91 GLU A N 1
ATOM 720 C CA . GLU A 1 91 ? -7.263 -3.357 27.332 1.00 87.62 91 GLU A CA 1
ATOM 721 C C . GLU A 1 91 ? -8.071 -2.375 28.184 1.00 87.62 91 GLU A C 1
ATOM 723 O O . GLU A 1 91 ? -9.275 -2.242 27.977 1.00 87.62 91 GLU A O 1
ATOM 728 N N . GLN A 1 92 ? -7.416 -1.625 29.077 1.00 86.50 92 GLN A N 1
ATOM 729 C CA . GLN A 1 92 ? -8.072 -0.628 29.930 1.00 86.50 92 GLN A CA 1
ATOM 730 C C . GLN A 1 92 ? -8.782 0.463 29.119 1.00 86.50 92 GLN A C 1
ATOM 732 O O . GLN A 1 92 ? -9.954 0.740 29.373 1.00 86.50 92 GLN A O 1
ATOM 737 N N . THR A 1 93 ? -8.117 1.046 28.116 1.00 86.00 93 THR A N 1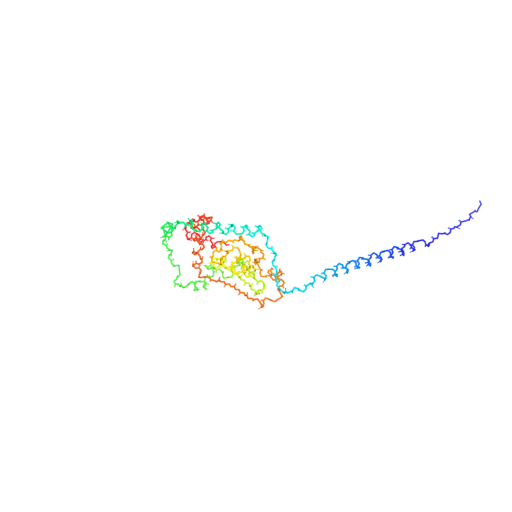
ATOM 738 C CA . THR A 1 93 ? -8.691 2.112 27.274 1.00 86.00 93 THR A CA 1
ATOM 739 C C . THR A 1 93 ? -9.897 1.632 26.461 1.00 86.00 93 THR A C 1
ATOM 741 O O . THR A 1 93 ? -10.757 2.433 26.104 1.00 86.00 93 THR A O 1
ATOM 744 N N . ASN A 1 94 ? -9.987 0.328 26.190 1.00 88.44 94 ASN A N 1
ATOM 745 C CA . ASN A 1 94 ? -11.037 -0.281 25.372 1.00 88.44 94 ASN A CA 1
ATOM 746 C C . ASN A 1 94 ? -11.964 -1.207 26.183 1.00 88.44 94 ASN A C 1
ATOM 748 O O . ASN A 1 94 ? -12.668 -2.033 25.609 1.00 88.44 94 ASN A O 1
ATOM 752 N N . SER A 1 95 ? -11.987 -1.068 27.515 1.00 87.56 95 SER A N 1
ATOM 753 C CA . SER A 1 95 ? -12.837 -1.869 28.414 1.00 87.56 95 SER A CA 1
ATOM 754 C C . SER A 1 95 ? -14.279 -1.360 28.529 1.00 87.56 95 SER A C 1
ATOM 756 O O . SER A 1 95 ? -15.077 -1.941 29.267 1.00 87.56 95 SER A O 1
ATOM 758 N N . SER A 1 96 ? -14.628 -0.259 27.858 1.00 81.31 96 SER A N 1
ATOM 759 C CA . SER A 1 96 ? -15.987 0.281 27.902 1.00 81.31 96 SER A CA 1
ATOM 760 C C . SER A 1 96 ? -16.994 -0.756 27.392 1.00 81.31 96 SER A C 1
ATOM 762 O O . SER A 1 96 ? -16.761 -1.365 26.345 1.00 81.31 96 SER A O 1
ATOM 764 N N . PRO A 1 97 ? -18.121 -0.964 28.097 1.00 81.38 97 PRO A N 1
ATOM 765 C CA . PRO A 1 97 ? -19.155 -1.862 27.612 1.00 81.38 97 PRO A CA 1
ATOM 766 C C . PRO A 1 97 ? -19.659 -1.357 26.260 1.00 81.38 97 PRO A C 1
ATOM 768 O O . PRO A 1 97 ? -20.023 -0.186 26.122 1.00 81.38 97 PRO A O 1
ATOM 771 N N . LEU A 1 98 ? -19.660 -2.244 25.264 1.00 72.88 98 LEU A N 1
ATOM 772 C CA . LEU A 1 98 ? -20.210 -1.927 23.953 1.00 72.88 98 LEU A CA 1
ATOM 773 C C . LEU A 1 98 ? -21.692 -1.557 24.105 1.00 72.88 98 LEU A C 1
ATOM 775 O O . LEU A 1 98 ? -22.392 -2.172 24.919 1.00 72.88 98 LEU A O 1
ATOM 779 N N . PRO A 1 99 ? -22.192 -0.573 23.337 1.00 75.50 99 PRO A N 1
ATOM 780 C CA . PRO A 1 99 ? -23.610 -0.265 23.341 1.00 75.50 99 PRO A CA 1
ATOM 781 C C . PRO A 1 99 ? -24.409 -1.512 22.955 1.00 75.50 99 PRO A C 1
ATOM 783 O O . PRO A 1 99 ? -23.959 -2.344 22.161 1.00 75.50 99 PRO A O 1
ATOM 786 N N . ASN A 1 100 ? -25.614 -1.636 23.512 1.00 80.25 100 ASN A N 1
ATOM 787 C CA . ASN A 1 100 ? -26.523 -2.707 23.124 1.00 80.25 100 ASN A CA 1
ATOM 788 C C . ASN A 1 100 ? -26.717 -2.679 21.606 1.00 80.25 100 ASN A C 1
ATOM 790 O O . ASN A 1 100 ? -26.908 -1.610 21.019 1.00 80.25 100 ASN A O 1
ATOM 794 N N . ARG A 1 101 ? -26.695 -3.857 20.973 1.00 72.19 101 ARG A N 1
ATOM 795 C CA . ARG A 1 101 ? -27.023 -3.967 19.552 1.00 72.19 101 ARG A CA 1
ATOM 796 C C . ARG A 1 101 ? -28.391 -3.333 19.313 1.00 72.19 101 ARG A C 1
ATOM 798 O O . ARG A 1 101 ? -29.390 -3.781 19.867 1.00 72.19 101 ARG A O 1
ATOM 805 N N . LEU A 1 102 ? -28.418 -2.319 18.453 1.00 71.94 102 LEU A N 1
ATOM 806 C CA . LEU A 1 102 ? -29.656 -1.676 18.011 1.00 71.94 102 LEU A CA 1
ATOM 807 C C . LEU A 1 102 ? -30.503 -2.613 17.136 1.00 71.94 102 LEU A C 1
ATOM 809 O O . LEU A 1 102 ? -31.712 -2.433 17.032 1.00 71.94 102 LEU A O 1
ATOM 813 N N . PHE A 1 103 ? -29.875 -3.628 16.534 1.00 72.50 103 PHE A N 1
ATOM 814 C CA . PHE A 1 103 ? -30.505 -4.553 15.599 1.00 72.50 103 PHE A CA 1
ATOM 815 C C . PHE A 1 103 ? -30.152 -6.001 15.925 1.00 72.50 103 PHE A C 1
ATOM 817 O O . PHE A 1 103 ? -28.993 -6.341 16.172 1.00 72.50 103 PHE A O 1
ATOM 824 N N . ASN A 1 104 ? -31.165 -6.864 15.878 1.00 77.44 104 ASN A N 1
ATOM 825 C CA . ASN A 1 104 ? -31.053 -8.282 16.209 1.00 77.44 104 ASN A CA 1
ATOM 826 C C . ASN A 1 104 ? -30.897 -9.157 14.948 1.00 77.44 104 ASN A C 1
ATOM 828 O O . ASN A 1 104 ? -31.559 -10.181 14.816 1.00 77.44 104 ASN A O 1
ATOM 832 N N . GLY A 1 105 ? -30.049 -8.713 14.014 1.00 77.00 105 GLY A N 1
ATOM 833 C CA . GLY A 1 105 ? -29.798 -9.358 12.721 1.00 77.00 105 GLY A CA 1
ATOM 834 C C . GLY A 1 105 ? -28.315 -9.372 12.342 1.00 77.00 105 GLY A C 1
ATOM 835 O O . GLY A 1 105 ? -27.446 -8.928 13.105 1.00 77.00 105 GLY A O 1
ATOM 836 N N . SER A 1 106 ? -28.013 -9.913 11.168 1.00 80.94 106 SER A N 1
ATOM 837 C CA . SER A 1 106 ? -26.685 -9.861 10.556 1.00 80.94 106 SER A CA 1
ATOM 838 C C . SER A 1 106 ? -26.366 -8.454 10.035 1.00 80.94 106 SER A C 1
ATOM 840 O O . SER A 1 106 ? -27.260 -7.648 9.775 1.00 80.94 106 SER A O 1
ATOM 842 N N . ALA A 1 107 ? -25.078 -8.151 9.849 1.00 73.88 107 ALA A N 1
ATOM 843 C CA . ALA A 1 107 ? -24.664 -6.900 9.208 1.00 73.88 107 ALA A CA 1
ATOM 844 C C . ALA A 1 107 ? -25.272 -6.757 7.800 1.00 73.88 107 ALA A C 1
ATOM 846 O O . ALA A 1 107 ? -25.647 -5.665 7.395 1.00 73.88 107 ALA A O 1
ATOM 847 N N . GLU A 1 108 ? -25.425 -7.870 7.085 1.00 76.62 108 GLU A N 1
ATOM 848 C CA . GLU A 1 108 ? -25.978 -7.912 5.732 1.00 76.62 108 GLU A CA 1
ATOM 849 C C . GLU A 1 108 ? -27.473 -7.568 5.705 1.00 76.62 108 GLU A C 1
ATOM 851 O O . GLU A 1 108 ? -27.912 -6.787 4.863 1.00 76.62 108 GLU A O 1
ATOM 856 N N . GLU A 1 109 ? -28.240 -8.047 6.688 1.00 80.19 109 GLU A N 1
ATOM 857 C CA . GLU A 1 109 ? -29.640 -7.649 6.880 1.00 80.19 109 GLU A CA 1
ATOM 858 C C . GLU A 1 109 ? -29.748 -6.152 7.189 1.00 80.19 109 GLU A C 1
ATOM 860 O O . GLU A 1 109 ? -30.519 -5.447 6.540 1.00 80.19 109 GLU A O 1
ATOM 865 N N . ILE A 1 110 ? -28.923 -5.639 8.111 1.00 75.69 110 ILE A N 1
ATOM 866 C CA . ILE A 1 110 ? -28.912 -4.216 8.486 1.00 75.69 110 ILE A CA 1
ATOM 867 C C . ILE A 1 110 ? -28.615 -3.342 7.263 1.00 75.69 110 ILE A C 1
ATOM 869 O O . ILE A 1 110 ? -29.374 -2.414 6.973 1.00 75.69 110 ILE A O 1
ATOM 873 N N . CYS A 1 111 ? -27.566 -3.676 6.508 1.00 74.88 111 CYS A N 1
ATOM 874 C CA . CYS A 1 111 ? -27.164 -2.928 5.319 1.00 74.88 111 CYS A CA 1
ATOM 875 C C . CYS A 1 111 ? -28.128 -3.094 4.134 1.00 74.88 111 CYS A C 1
ATOM 877 O O . CYS A 1 111 ? -28.169 -2.231 3.255 1.00 74.88 111 CYS A O 1
ATOM 879 N N . GLY A 1 112 ? -28.923 -4.166 4.109 1.00 74.06 112 GLY A N 1
ATOM 880 C CA . GLY A 1 112 ? -30.000 -4.363 3.141 1.00 74.06 112 GLY A CA 1
ATOM 881 C C . GLY A 1 112 ? -31.205 -3.448 3.388 1.00 74.06 112 GLY A C 1
ATOM 882 O O . GLY A 1 112 ? -31.767 -2.916 2.430 1.00 74.06 112 GLY A O 1
ATOM 883 N N . THR A 1 113 ? -31.582 -3.233 4.656 1.00 70.19 113 THR A N 1
ATOM 884 C CA . THR A 1 113 ? -32.733 -2.387 5.042 1.00 70.19 113 THR A CA 1
ATOM 885 C C . THR A 1 113 ? -32.411 -0.904 5.207 1.00 70.19 113 THR A C 1
ATOM 887 O O . THR A 1 113 ? -33.230 -0.070 4.825 1.00 70.19 113 THR A O 1
ATOM 890 N N . THR A 1 114 ? -31.239 -0.556 5.745 1.00 66.88 114 THR A N 1
ATOM 891 C CA . THR A 1 114 ? -30.903 0.830 6.108 1.00 66.88 114 THR A CA 1
ATOM 892 C C . THR A 1 114 ? -29.550 1.216 5.524 1.00 66.88 114 THR A C 1
ATOM 894 O O . THR A 1 114 ? -28.513 1.116 6.178 1.00 66.88 114 THR A O 1
ATOM 897 N N . ARG A 1 115 ? -29.558 1.674 4.267 1.00 63.50 115 ARG A N 1
ATOM 898 C CA . ARG A 1 115 ? -28.335 2.024 3.521 1.00 63.50 115 ARG A CA 1
ATOM 899 C C . ARG A 1 115 ? -27.510 3.136 4.167 1.00 63.50 115 ARG A C 1
ATOM 901 O O . ARG A 1 115 ? -26.299 3.134 3.994 1.00 63.50 115 ARG A O 1
ATOM 908 N N . ASP A 1 116 ? -28.147 4.033 4.913 1.00 68.44 116 ASP A N 1
ATOM 909 C CA . ASP A 1 116 ? -27.489 5.195 5.526 1.00 68.44 116 ASP A CA 1
ATOM 910 C C . ASP A 1 116 ? -26.705 4.840 6.805 1.00 68.44 116 ASP A C 1
ATOM 912 O O . ASP A 1 116 ? -25.906 5.640 7.281 1.00 68.44 116 ASP A O 1
ATOM 916 N N . LEU A 1 117 ? -26.916 3.640 7.367 1.00 69.12 117 LEU A N 1
ATOM 917 C CA . LEU A 1 117 ? -26.195 3.144 8.551 1.00 69.12 117 LEU A CA 1
ATOM 918 C C . LEU A 1 117 ? -24.968 2.293 8.204 1.00 69.12 117 LEU A C 1
ATOM 920 O O . LEU A 1 117 ? -24.256 1.852 9.105 1.00 69.12 117 LEU A O 1
ATOM 924 N N . CYS A 1 118 ? -24.733 2.024 6.921 1.00 73.31 118 CYS A N 1
ATOM 925 C CA . CYS A 1 118 ? -23.639 1.178 6.471 1.00 73.31 118 CYS A CA 1
ATOM 926 C C . CYS A 1 118 ? -22.689 1.936 5.555 1.00 73.31 118 CYS A C 1
ATOM 928 O O . CYS A 1 118 ? -23.096 2.825 4.811 1.00 73.31 118 CYS A O 1
ATOM 930 N N . ILE A 1 119 ? -21.420 1.514 5.563 1.00 68.75 119 ILE A N 1
ATOM 931 C CA . ILE A 1 119 ? -20.427 1.976 4.590 1.00 68.75 119 ILE A CA 1
ATOM 932 C C . ILE A 1 119 ? -21.014 1.766 3.194 1.00 68.75 119 ILE A C 1
ATOM 934 O O . ILE A 1 119 ? -21.344 0.637 2.816 1.00 68.75 119 ILE A O 1
ATOM 938 N N . HIS A 1 120 ? -21.147 2.848 2.426 1.00 67.62 120 HIS A N 1
ATOM 939 C CA . HIS A 1 120 ? -21.640 2.745 1.062 1.00 67.62 120 HIS A CA 1
ATOM 940 C C . HIS A 1 120 ? -20.721 1.820 0.252 1.00 67.62 120 HIS A C 1
ATOM 942 O O . HIS A 1 120 ? -19.500 1.996 0.259 1.00 67.62 120 HIS A O 1
ATOM 948 N N . PRO A 1 121 ? -21.261 0.830 -0.473 1.00 65.94 121 PRO A N 1
ATOM 949 C CA . PRO A 1 121 ? -20.435 0.050 -1.376 1.00 65.94 121 PRO A CA 1
ATOM 950 C C . PRO A 1 121 ? -19.854 0.979 -2.452 1.00 65.94 121 PRO A C 1
ATOM 952 O O . PRO A 1 121 ? -20.484 1.957 -2.855 1.00 65.94 121 PRO A O 1
ATOM 955 N N . PHE A 1 122 ? -18.654 0.658 -2.937 1.00 67.00 122 PHE A N 1
ATOM 956 C CA . PHE A 1 122 ? -17.971 1.405 -4.002 1.00 67.00 122 PHE A CA 1
ATOM 957 C C . PHE A 1 122 ? -17.572 2.849 -3.652 1.00 67.00 122 PHE A C 1
ATOM 959 O O . PHE A 1 122 ? -17.468 3.683 -4.556 1.00 67.00 122 PHE A O 1
ATOM 966 N N . VAL A 1 123 ? -17.276 3.153 -2.377 1.00 68.94 123 VAL A N 1
ATOM 967 C CA . VAL A 1 123 ? -16.558 4.399 -2.048 1.00 68.94 123 VAL A CA 1
ATOM 968 C C . VAL A 1 123 ? -15.309 4.486 -2.923 1.00 68.94 123 VAL A C 1
ATOM 970 O O . VAL A 1 123 ? -14.553 3.518 -3.061 1.00 68.94 123 VAL A O 1
ATOM 973 N N . LYS A 1 124 ? -15.103 5.647 -3.546 1.00 66.75 124 LYS A N 1
ATOM 974 C CA . LYS A 1 124 ? -13.966 5.888 -4.431 1.00 66.75 124 LYS A CA 1
ATOM 975 C C . LYS A 1 124 ? -12.690 6.028 -3.605 1.00 66.75 124 LYS A C 1
ATOM 977 O O . LYS A 1 124 ? -12.222 7.129 -3.341 1.00 66.75 124 LYS A O 1
ATOM 982 N N . VAL A 1 125 ? -12.115 4.899 -3.219 1.00 69.56 125 VAL A N 1
ATOM 983 C CA . VAL A 1 125 ? -10.773 4.853 -2.642 1.00 69.56 125 VAL A CA 1
ATOM 984 C C . VAL A 1 125 ? -9.778 5.072 -3.777 1.00 69.56 125 VAL A C 1
ATOM 986 O O . VAL A 1 125 ? -9.869 4.411 -4.811 1.00 69.56 125 VAL A O 1
ATOM 989 N N . LEU A 1 126 ? -8.840 6.008 -3.609 1.00 72.12 126 LEU A N 1
ATOM 990 C CA . LEU A 1 126 ? -7.733 6.186 -4.551 1.00 72.12 126 LEU A CA 1
ATOM 991 C C . LEU A 1 126 ? -6.920 4.882 -4.595 1.00 72.12 126 LEU A C 1
ATOM 993 O O . LEU A 1 126 ? -6.299 4.531 -3.588 1.00 72.12 126 LEU A O 1
ATOM 997 N N . PRO A 1 127 ? -6.930 4.136 -5.714 1.00 79.75 127 PRO A N 1
ATOM 998 C CA . PRO A 1 127 ? -6.219 2.874 -5.775 1.00 79.75 127 PRO A CA 1
ATOM 999 C C . PRO A 1 127 ? -4.719 3.146 -5.856 1.00 79.75 127 PRO A C 1
ATOM 1001 O O . PRO A 1 127 ? -4.282 4.058 -6.555 1.00 79.75 127 PRO A O 1
ATOM 1004 N N . GLN A 1 128 ? -3.920 2.328 -5.180 1.00 88.75 128 GLN A N 1
ATOM 1005 C CA . GLN A 1 128 ? -2.481 2.284 -5.407 1.00 88.75 128 GLN A CA 1
ATOM 1006 C C . GLN A 1 128 ? -2.189 1.105 -6.331 1.00 88.75 128 GLN A C 1
ATOM 1008 O O . GLN A 1 128 ? -2.206 -0.046 -5.906 1.00 88.75 128 GLN A O 1
ATOM 1013 N N . LEU A 1 129 ? -1.972 1.382 -7.611 1.00 91.38 129 LEU A N 1
ATOM 1014 C CA . LEU A 1 129 ? -1.665 0.374 -8.620 1.00 91.38 129 LEU A CA 1
ATOM 1015 C C . LEU A 1 129 ? -0.151 0.248 -8.766 1.00 91.38 129 LEU A C 1
ATOM 1017 O O . LEU A 1 129 ? 0.540 1.256 -8.904 1.00 91.38 129 LEU A O 1
ATOM 1021 N N . MET A 1 130 ? 0.352 -0.980 -8.780 1.00 91.44 130 MET A N 1
ATOM 1022 C CA . MET A 1 130 ? 1.748 -1.291 -9.075 1.00 91.44 130 MET A CA 1
ATOM 1023 C C . MET A 1 130 ? 1.834 -2.213 -10.279 1.00 91.44 130 MET A C 1
ATOM 1025 O O . MET A 1 130 ? 1.070 -3.171 -10.375 1.00 91.44 130 MET A O 1
ATOM 1029 N N . THR A 1 131 ? 2.768 -1.953 -11.190 1.00 91.75 131 THR A N 1
ATOM 1030 C CA . THR A 1 131 ? 2.880 -2.726 -12.435 1.00 91.75 131 THR A CA 1
ATOM 1031 C C . THR A 1 131 ? 4.244 -3.368 -12.617 1.00 91.75 131 THR A C 1
ATOM 1033 O O . THR A 1 131 ? 5.262 -2.746 -12.319 1.00 91.75 131 THR 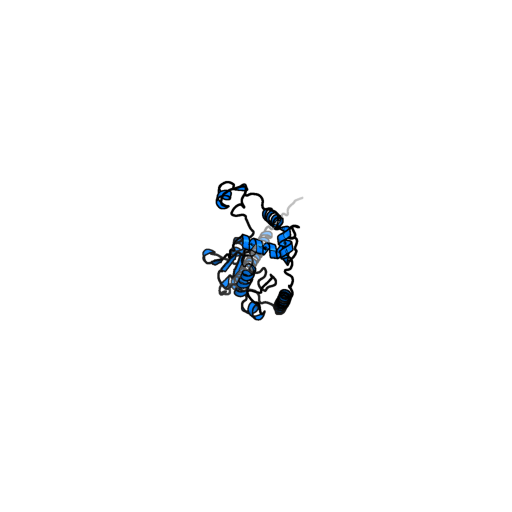A O 1
ATOM 1036 N N . ALA A 1 132 ? 4.257 -4.558 -13.215 1.00 92.50 132 ALA A N 1
ATOM 1037 C CA . ALA A 1 132 ? 5.434 -5.178 -13.816 1.00 92.50 132 ALA A CA 1
ATOM 1038 C C . ALA A 1 132 ? 5.150 -5.408 -15.315 1.00 92.50 132 ALA A C 1
ATOM 1040 O O . ALA A 1 132 ? 4.620 -6.462 -15.682 1.00 92.50 132 ALA A O 1
ATOM 1041 N N . PRO A 1 133 ? 5.443 -4.422 -16.190 1.00 90.62 133 PRO A N 1
ATOM 1042 C CA . PRO A 1 133 ? 4.984 -4.451 -17.580 1.00 90.62 133 PRO A CA 1
ATOM 1043 C C . PRO A 1 133 ? 5.514 -5.630 -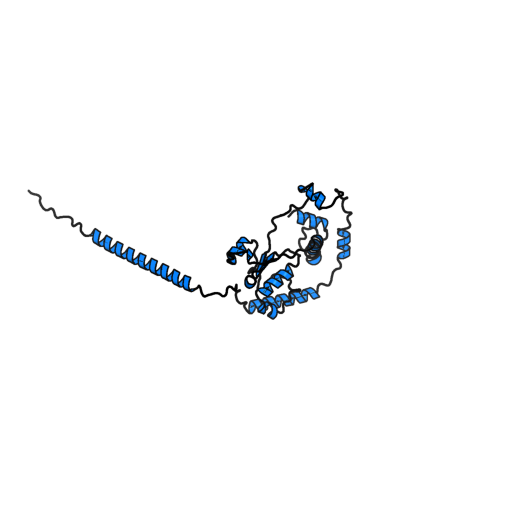18.396 1.00 90.62 133 PRO A C 1
ATOM 1045 O O . PRO A 1 133 ? 4.756 -6.230 -19.152 1.00 90.62 133 PRO A O 1
ATOM 1048 N N . ASN A 1 134 ? 6.759 -6.045 -18.148 1.00 90.06 134 ASN A N 1
ATOM 1049 C CA . ASN A 1 134 ? 7.385 -7.202 -18.807 1.00 90.06 134 ASN A CA 1
ATOM 1050 C C . ASN A 1 134 ? 6.645 -8.521 -18.531 1.00 90.06 134 ASN A C 1
ATOM 1052 O O . ASN A 1 134 ? 6.758 -9.474 -19.293 1.00 90.06 134 ASN A O 1
ATOM 1056 N N . TYR A 1 135 ? 5.843 -8.562 -17.464 1.00 92.94 135 TYR A N 1
ATOM 1057 C CA . TYR A 1 135 ? 5.023 -9.708 -17.077 1.00 92.94 135 TYR A CA 1
ATOM 1058 C C . TYR A 1 135 ? 3.532 -9.495 -17.368 1.00 92.94 135 TYR A C 1
ATOM 1060 O O . TYR A 1 135 ? 2.723 -10.361 -17.033 1.00 92.94 135 TYR A O 1
ATOM 1068 N N . ARG A 1 136 ? 3.156 -8.348 -17.960 1.00 93.31 136 ARG A N 1
ATOM 1069 C CA . ARG A 1 136 ? 1.763 -7.899 -18.129 1.00 93.31 136 ARG A CA 1
ATOM 1070 C C . ARG A 1 136 ? 0.969 -8.025 -16.826 1.00 93.31 136 ARG A C 1
ATOM 1072 O O . ARG A 1 136 ? -0.154 -8.519 -16.806 1.00 93.31 136 ARG A O 1
ATOM 1079 N N . LEU A 1 137 ? 1.588 -7.630 -15.714 1.00 94.25 137 LEU A N 1
ATOM 1080 C CA . LEU A 1 137 ? 1.023 -7.751 -14.374 1.00 94.25 137 LEU A CA 1
ATOM 1081 C C . LEU A 1 137 ? 0.722 -6.369 -13.800 1.00 94.25 137 LEU A C 1
ATOM 1083 O O . LEU A 1 137 ? 1.587 -5.489 -13.784 1.00 94.25 137 LEU A O 1
ATOM 1087 N N . MET A 1 138 ? -0.482 -6.214 -13.263 1.00 92.94 138 MET A N 1
ATOM 1088 C CA . MET A 1 138 ? -0.874 -5.088 -12.428 1.00 92.94 138 MET A CA 1
ATOM 1089 C C . MET A 1 138 ? -1.418 -5.624 -11.105 1.00 92.94 138 MET A C 1
ATOM 1091 O O . MET A 1 138 ? -2.278 -6.502 -11.092 1.00 92.94 138 MET A O 1
ATOM 1095 N N . SER A 1 139 ? -0.956 -5.063 -9.991 1.00 93.06 139 SER A N 1
ATOM 1096 C CA . SER A 1 139 ? -1.505 -5.335 -8.669 1.00 93.06 139 SER A CA 1
ATOM 1097 C C . SER A 1 139 ? -2.119 -4.080 -8.062 1.00 93.06 139 SER A C 1
ATOM 1099 O O . SER A 1 139 ? -1.465 -3.042 -7.981 1.00 93.06 139 SER A O 1
ATOM 1101 N N . CYS A 1 140 ? -3.355 -4.189 -7.580 1.00 91.88 140 CYS A N 1
ATOM 1102 C CA . CYS A 1 140 ? -3.942 -3.204 -6.681 1.00 91.88 140 CYS A CA 1
ATOM 1103 C C . CYS A 1 140 ? -3.425 -3.466 -5.264 1.00 91.88 140 CYS A C 1
ATOM 1105 O O . CYS A 1 140 ? -3.581 -4.562 -4.718 1.00 91.88 140 CYS A O 1
ATOM 1107 N N . VAL A 1 141 ? -2.771 -2.470 -4.681 1.00 90.44 141 VAL A N 1
ATOM 1108 C CA . VAL A 1 141 ? -2.158 -2.541 -3.360 1.00 90.44 141 VAL A CA 1
ATOM 1109 C C . VAL A 1 141 ? -3.140 -2.007 -2.331 1.00 90.44 141 VAL A C 1
ATOM 1111 O O . VAL A 1 141 ? -3.338 -0.803 -2.178 1.00 90.44 141 VAL A O 1
ATOM 1114 N N . VAL A 1 142 ? -3.748 -2.933 -1.595 1.00 88.81 142 VAL A N 1
ATOM 1115 C CA . VAL A 1 142 ? -4.628 -2.618 -0.472 1.00 88.81 142 VAL A CA 1
ATOM 1116 C C . VAL A 1 142 ? -3.787 -2.542 0.798 1.00 88.81 142 VAL A C 1
ATOM 1118 O O . VAL A 1 142 ? -3.162 -3.520 1.211 1.00 88.81 142 VAL A O 1
ATOM 1121 N N . GLN A 1 143 ? -3.766 -1.372 1.439 1.00 86.94 143 GLN A N 1
ATOM 1122 C CA . GLN A 1 143 ? -2.966 -1.157 2.648 1.00 86.94 143 GLN A CA 1
ATOM 1123 C C . GLN A 1 143 ? -3.279 -2.193 3.732 1.00 86.94 143 GLN A C 1
ATOM 1125 O O . GLN A 1 143 ? -4.441 -2.544 3.942 1.00 86.94 143 GLN A O 1
ATOM 1130 N N . LYS A 1 144 ? -2.235 -2.687 4.411 1.00 88.69 144 LYS A N 1
ATOM 1131 C CA . LYS A 1 144 ? -2.308 -3.741 5.447 1.00 88.69 144 LYS A CA 1
ATOM 1132 C C . LYS A 1 144 ? -2.823 -5.106 4.958 1.00 88.69 144 LYS A C 1
ATOM 1134 O O . LYS A 1 144 ? -3.033 -6.008 5.766 1.00 88.69 144 LYS A O 1
ATOM 1139 N N . SER A 1 145 ? -2.955 -5.291 3.643 1.00 91.19 145 SER A N 1
ATOM 1140 C CA . SER A 1 145 ? -3.257 -6.577 3.001 1.00 91.19 145 SER A CA 1
ATOM 1141 C C . SER A 1 145 ? -2.066 -7.005 2.148 1.00 91.19 145 SER A C 1
ATOM 1143 O O . SER A 1 145 ? -2.091 -6.894 0.928 1.00 91.19 145 SER A O 1
ATOM 1145 N N . MET A 1 146 ? -0.974 -7.416 2.806 1.00 87.62 146 MET A N 1
ATOM 1146 C CA . MET A 1 146 ? 0.286 -7.779 2.134 1.00 87.62 146 MET A CA 1
ATOM 1147 C C . MET A 1 146 ? 0.869 -6.632 1.273 1.00 87.62 146 MET A C 1
ATOM 1149 O O . MET A 1 146 ? 1.679 -6.869 0.382 1.00 87.62 146 MET A O 1
ATOM 1153 N N . SER A 1 147 ? 0.495 -5.370 1.536 1.00 86.25 147 SER A N 1
ATOM 1154 C CA . SER A 1 147 ? 0.858 -4.232 0.677 1.00 86.25 147 SER A CA 1
ATOM 1155 C C . SER A 1 147 ? 2.367 -4.070 0.498 1.00 86.25 147 SER A C 1
ATOM 1157 O O . SER A 1 147 ? 2.849 -3.858 -0.615 1.00 86.25 147 SER A O 1
ATOM 1159 N N . THR A 1 148 ? 3.118 -4.232 1.584 1.00 85.44 148 THR A N 1
ATOM 1160 C CA . THR A 1 148 ? 4.577 -4.130 1.577 1.00 85.44 148 THR A CA 1
ATOM 1161 C C . THR A 1 148 ? 5.234 -5.264 0.793 1.00 85.44 148 THR A C 1
ATOM 1163 O O . THR A 1 148 ? 6.040 -5.007 -0.096 1.00 85.44 148 THR A O 1
ATOM 1166 N N . VAL A 1 149 ? 4.829 -6.513 1.039 1.00 87.88 149 VAL A N 1
ATOM 1167 C CA . VAL A 1 149 ? 5.375 -7.671 0.312 1.00 87.88 149 VAL A CA 1
ATOM 1168 C C . VAL A 1 149 ? 5.013 -7.594 -1.171 1.00 87.88 149 VAL A C 1
ATOM 1170 O O . VAL A 1 149 ? 5.832 -7.922 -2.019 1.00 87.88 149 VAL A O 1
ATOM 1173 N N . MET A 1 150 ? 3.819 -7.103 -1.515 1.00 89.56 150 MET A N 1
ATOM 1174 C CA . MET A 1 150 ? 3.439 -6.927 -2.915 1.00 89.56 150 MET A CA 1
ATOM 1175 C C . MET A 1 150 ? 4.270 -5.853 -3.615 1.00 89.56 150 MET A C 1
ATOM 1177 O O . MET A 1 150 ? 4.682 -6.037 -4.757 1.00 89.56 150 MET A O 1
ATOM 1181 N N . THR A 1 151 ? 4.600 -4.776 -2.902 1.00 86.88 151 THR A N 1
ATOM 1182 C CA . THR A 1 151 ? 5.557 -3.771 -3.381 1.00 86.88 151 THR A CA 1
ATOM 1183 C C . THR A 1 151 ? 6.928 -4.395 -3.645 1.00 86.88 151 THR A C 1
ATOM 1185 O O . THR A 1 151 ? 7.516 -4.159 -4.703 1.00 86.88 151 THR A O 1
ATOM 1188 N N . ALA A 1 152 ? 7.409 -5.236 -2.725 1.00 87.50 152 ALA A N 1
ATOM 1189 C CA . ALA A 1 152 ? 8.684 -5.933 -2.859 1.00 87.50 152 ALA A CA 1
ATOM 1190 C C . ALA A 1 152 ? 8.684 -6.919 -4.039 1.00 87.50 152 ALA A C 1
ATOM 1192 O O . ALA A 1 152 ? 9.618 -6.901 -4.834 1.00 87.50 152 ALA A O 1
ATOM 1193 N N . ILE A 1 153 ? 7.618 -7.711 -4.209 1.00 89.88 153 ILE A N 1
ATOM 1194 C CA . ILE A 1 153 ? 7.455 -8.653 -5.329 1.00 89.88 153 ILE A CA 1
ATOM 1195 C C . ILE A 1 153 ? 7.482 -7.911 -6.663 1.00 89.88 153 ILE A C 1
ATOM 1197 O O . ILE A 1 153 ? 8.252 -8.275 -7.548 1.00 89.88 153 ILE A O 1
ATOM 1201 N N . VAL A 1 154 ? 6.678 -6.855 -6.822 1.00 89.94 154 VAL A N 1
ATOM 1202 C CA . VAL A 1 154 ? 6.663 -6.101 -8.082 1.00 89.94 154 VAL A CA 1
ATOM 1203 C C . VAL A 1 154 ? 8.030 -5.463 -8.334 1.00 89.94 154 VAL A C 1
ATOM 1205 O O . VAL A 1 154 ? 8.513 -5.500 -9.461 1.00 89.94 154 VAL A O 1
ATOM 1208 N N . CYS A 1 155 ? 8.697 -4.928 -7.309 1.00 87.06 155 CYS A N 1
ATOM 1209 C CA . CYS A 1 155 ? 10.034 -4.363 -7.482 1.00 87.06 155 CYS A CA 1
ATOM 1210 C C . CYS A 1 155 ? 11.084 -5.420 -7.856 1.00 87.06 155 CYS A C 1
ATOM 1212 O O . CYS A 1 155 ? 11.913 -5.171 -8.728 1.00 87.06 155 CYS A O 1
ATOM 1214 N N . PHE A 1 156 ? 11.015 -6.611 -7.259 1.00 88.81 156 PHE A N 1
ATOM 1215 C CA . PHE A 1 156 ? 11.853 -7.750 -7.623 1.00 88.81 156 PHE A CA 1
ATOM 1216 C C . PHE A 1 156 ? 11.662 -8.138 -9.094 1.00 88.81 156 PHE A C 1
ATOM 1218 O O . PHE A 1 156 ? 12.642 -8.289 -9.813 1.00 88.81 156 PHE A O 1
ATOM 1225 N N . LEU A 1 157 ? 10.415 -8.202 -9.576 1.00 90.44 157 LEU A N 1
ATOM 1226 C CA . LEU A 1 157 ? 10.125 -8.493 -10.986 1.00 90.44 157 LEU A CA 1
ATOM 1227 C C . LEU A 1 157 ? 10.688 -7.433 -11.945 1.00 90.44 157 LEU A C 1
ATOM 1229 O O . LEU A 1 157 ? 10.988 -7.742 -13.095 1.00 90.44 157 LEU A O 1
ATOM 1233 N N . LEU A 1 158 ? 10.815 -6.184 -11.498 1.00 87.75 158 LEU A N 1
ATOM 1234 C CA . LEU A 1 158 ? 11.343 -5.093 -12.317 1.00 87.75 158 LEU A CA 1
ATOM 1235 C C . LEU A 1 158 ? 12.872 -5.025 -12.318 1.00 87.75 158 LEU A C 1
ATOM 1237 O O . LEU A 1 158 ? 13.457 -4.612 -13.317 1.00 87.75 158 LEU A O 1
ATOM 1241 N N . ARG A 1 159 ? 13.509 -5.375 -11.197 1.00 85.06 159 ARG A N 1
ATOM 1242 C CA . ARG A 1 159 ? 14.942 -5.173 -10.948 1.00 85.06 159 ARG A CA 1
ATOM 1243 C C . ARG A 1 159 ? 15.532 -6.295 -10.104 1.00 85.06 159 ARG A C 1
ATOM 1245 O O . ARG A 1 159 ? 16.026 -6.081 -8.997 1.00 85.06 159 ARG A O 1
ATOM 1252 N N . GLU A 1 160 ? 15.432 -7.513 -10.618 1.00 87.75 160 GLU A N 1
ATOM 1253 C CA . GLU A 1 160 ? 15.846 -8.729 -9.915 1.00 87.75 160 GLU A CA 1
ATOM 1254 C C . GLU A 1 160 ? 17.311 -8.657 -9.457 1.00 87.75 160 GLU A C 1
ATOM 1256 O O . GLU A 1 160 ? 17.613 -8.887 -8.285 1.00 87.75 160 GLU A O 1
ATOM 1261 N N . LYS A 1 161 ? 18.223 -8.287 -10.365 1.00 86.81 161 LYS A N 1
ATOM 1262 C CA . LYS A 1 161 ? 19.669 -8.274 -10.095 1.00 86.81 161 LYS A CA 1
ATOM 1263 C C . LYS A 1 161 ? 20.022 -7.298 -8.978 1.00 86.81 161 LYS A C 1
ATOM 1265 O O . LYS A 1 161 ? 20.802 -7.636 -8.091 1.00 86.81 161 LYS A O 1
ATOM 1270 N N . GLU A 1 162 ? 19.451 -6.101 -9.012 1.00 84.50 162 GLU A N 1
ATOM 1271 C CA . GLU A 1 162 ? 19.716 -5.042 -8.041 1.00 84.50 162 GLU A CA 1
ATOM 1272 C C . GLU A 1 162 ? 19.021 -5.315 -6.707 1.00 84.50 162 GLU A C 1
ATOM 1274 O O . GLU A 1 162 ? 19.567 -5.009 -5.648 1.00 84.50 162 GLU A O 1
ATOM 1279 N N . PHE A 1 163 ? 17.848 -5.954 -6.735 1.00 84.31 163 PHE A N 1
ATOM 1280 C CA . PHE A 1 163 ? 17.168 -6.421 -5.531 1.00 84.31 163 PHE A CA 1
ATOM 1281 C C . PHE A 1 163 ? 18.023 -7.455 -4.782 1.00 84.31 163 PHE A C 1
ATOM 1283 O O . PHE A 1 163 ? 18.264 -7.298 -3.583 1.00 84.31 163 PHE A O 1
ATOM 1290 N N . ILE A 1 164 ? 18.529 -8.470 -5.494 1.00 85.06 164 ILE A N 1
ATOM 1291 C CA . ILE A 1 164 ? 19.367 -9.534 -4.923 1.00 85.06 164 ILE A CA 1
ATOM 1292 C C . ILE A 1 164 ? 20.726 -8.986 -4.471 1.00 85.06 164 ILE A C 1
ATOM 1294 O O . ILE A 1 164 ? 21.158 -9.273 -3.356 1.00 85.06 164 ILE A O 1
ATOM 1298 N N . SER A 1 165 ? 21.406 -8.180 -5.294 1.00 83.62 165 SER A N 1
ATOM 1299 C CA . SER A 1 165 ? 22.743 -7.658 -4.964 1.00 83.62 165 SER A CA 1
ATOM 1300 C C . SER A 1 165 ? 22.735 -6.683 -3.783 1.00 83.62 165 SER A C 1
ATOM 1302 O O . SER A 1 165 ? 23.736 -6.550 -3.078 1.00 83.62 165 SER A O 1
ATOM 1304 N N . ALA A 1 166 ? 21.598 -6.032 -3.525 1.00 79.38 166 ALA A N 1
ATOM 1305 C CA . ALA A 1 166 ? 21.391 -5.216 -2.337 1.00 79.38 166 ALA A CA 1
ATOM 1306 C C . ALA A 1 166 ? 21.084 -6.037 -1.067 1.00 79.38 166 ALA A C 1
ATOM 1308 O O . ALA A 1 166 ? 20.952 -5.443 0.000 1.00 79.38 166 ALA A O 1
ATOM 1309 N N . GLY A 1 167 ? 20.978 -7.370 -1.161 1.00 79.38 167 GLY A N 1
ATOM 1310 C CA . GLY A 1 167 ? 20.687 -8.258 -0.030 1.00 79.38 167 GLY A CA 1
ATOM 1311 C C . GLY A 1 167 ? 19.255 -8.137 0.495 1.00 79.38 167 GLY A C 1
ATOM 1312 O O . GLY A 1 167 ? 19.009 -8.399 1.672 1.00 79.38 167 GLY A O 1
ATOM 1313 N N . ARG A 1 168 ? 18.315 -7.693 -0.350 1.00 80.25 168 ARG A N 1
ATOM 1314 C CA . ARG A 1 168 ? 16.921 -7.480 0.054 1.00 80.25 168 ARG A CA 1
ATOM 1315 C C . ARG A 1 168 ? 16.167 -8.802 0.133 1.00 80.25 168 ARG A C 1
ATOM 1317 O O . ARG A 1 168 ? 16.402 -9.722 -0.647 1.00 80.25 168 ARG A O 1
ATOM 1324 N N . ASP A 1 169 ? 15.213 -8.852 1.052 1.00 80.88 169 ASP A N 1
ATOM 1325 C CA . ASP A 1 169 ? 14.321 -9.987 1.271 1.00 80.88 169 ASP A CA 1
ATOM 1326 C C . ASP A 1 169 ? 12.861 -9.531 1.116 1.00 80.88 169 ASP A C 1
ATOM 1328 O O . ASP A 1 169 ? 12.483 -8.458 1.589 1.00 80.88 169 ASP A O 1
ATOM 1332 N N . LEU A 1 170 ? 12.033 -10.344 0.452 1.00 85.12 170 LEU A N 1
ATOM 1333 C CA . LEU A 1 170 ? 10.623 -10.031 0.183 1.00 85.12 170 LEU A CA 1
ATOM 1334 C C . LEU A 1 170 ? 9.788 -9.825 1.459 1.00 85.12 170 LEU A C 1
ATOM 1336 O O . LEU A 1 170 ? 8.780 -9.120 1.425 1.00 85.12 170 LEU A O 1
ATOM 1340 N N . LEU A 1 171 ? 10.180 -10.450 2.569 1.00 81.12 171 LEU A N 1
ATOM 1341 C CA . LEU A 1 171 ? 9.476 -10.432 3.850 1.00 81.12 171 LEU A CA 1
ATOM 1342 C C . LEU A 1 171 ? 10.029 -9.383 4.823 1.00 81.12 171 LEU A C 1
ATOM 1344 O O . LEU A 1 171 ? 9.365 -9.074 5.812 1.00 81.12 171 LEU A O 1
ATOM 1348 N N . LYS A 1 172 ? 11.221 -8.838 4.552 1.00 71.00 172 LYS A N 1
ATOM 1349 C CA . LYS A 1 172 ? 11.896 -7.839 5.399 1.00 71.00 172 LYS A CA 1
ATOM 1350 C C . LYS A 1 172 ? 12.024 -6.459 4.745 1.00 71.00 172 LYS A C 1
ATOM 1352 O O . LYS A 1 172 ? 12.757 -5.610 5.242 1.00 71.00 172 LYS A O 1
ATOM 1357 N N . ASP A 1 173 ? 11.368 -6.223 3.617 1.00 65.50 173 ASP A N 1
ATOM 1358 C CA . ASP A 1 173 ? 11.368 -4.911 2.976 1.00 65.50 173 ASP A CA 1
ATOM 1359 C C . ASP A 1 173 ? 10.354 -3.997 3.680 1.00 65.50 173 ASP A C 1
ATOM 1361 O O . ASP A 1 173 ? 9.185 -4.353 3.745 1.00 65.50 173 ASP A O 1
ATOM 1365 N N . TYR A 1 174 ? 10.763 -2.856 4.250 1.00 61.28 174 TYR A N 1
ATOM 1366 C CA . TYR A 1 174 ? 9.890 -2.030 5.111 1.00 61.28 174 TYR A CA 1
ATOM 1367 C C . TYR A 1 174 ? 9.678 -0.595 4.630 1.00 61.28 174 TYR A C 1
ATOM 1369 O O . TYR A 1 174 ? 9.178 0.233 5.394 1.00 61.28 174 TYR A O 1
ATOM 1377 N N . GLY A 1 175 ? 10.021 -0.237 3.392 1.00 58.09 175 GLY A N 1
ATOM 1378 C CA . GLY A 1 175 ? 9.795 1.149 3.004 1.00 58.09 175 GLY A CA 1
ATOM 1379 C C . GLY A 1 175 ? 10.070 1.528 1.562 1.00 58.09 175 GLY A C 1
ATOM 1380 O O . GLY A 1 175 ? 10.647 0.767 0.793 1.00 58.09 175 GLY A O 1
ATOM 1381 N N . PRO A 1 176 ? 9.641 2.746 1.199 1.00 51.62 176 PRO A N 1
ATOM 1382 C CA . PRO A 1 176 ? 9.598 3.194 -0.177 1.00 51.62 176 PRO A CA 1
ATOM 1383 C C . PRO A 1 176 ? 10.968 3.589 -0.735 1.00 51.62 176 PRO A C 1
ATOM 1385 O O . PRO A 1 176 ? 11.043 3.812 -1.931 1.00 51.62 176 PRO A O 1
ATOM 1388 N N . LEU A 1 177 ? 12.047 3.638 0.057 1.00 53.31 177 LEU A N 1
ATOM 1389 C CA . LEU A 1 177 ? 13.395 3.901 -0.462 1.00 53.31 177 LEU A CA 1
ATOM 1390 C C . LEU A 1 177 ? 13.928 2.668 -1.196 1.00 53.31 177 LEU A C 1
ATOM 1392 O O . LEU A 1 177 ? 14.685 1.861 -0.663 1.00 53.31 177 LEU A O 1
ATOM 1396 N N . GLY A 1 178 ? 13.500 2.525 -2.443 1.00 61.94 178 GLY A N 1
ATOM 1397 C CA . GLY A 1 178 ? 13.881 1.424 -3.301 1.00 61.94 178 GLY A CA 1
ATOM 1398 C C . GLY A 1 178 ? 13.923 1.854 -4.754 1.00 61.94 178 GLY A C 1
ATOM 1399 O O . GLY A 1 178 ? 13.226 2.766 -5.189 1.00 61.94 178 GLY A O 1
ATOM 1400 N N . PHE A 1 179 ? 14.721 1.131 -5.521 1.00 67.12 179 PHE A N 1
ATOM 1401 C CA . PHE A 1 179 ? 14.958 1.285 -6.954 1.00 67.12 179 PHE A CA 1
ATOM 1402 C C . PHE A 1 179 ? 13.724 1.444 -7.865 1.00 67.12 179 PHE A C 1
ATOM 1404 O O . PHE A 1 179 ? 13.845 1.828 -9.033 1.00 67.12 179 PHE A O 1
ATOM 1411 N N . CYS A 1 180 ? 12.549 1.094 -7.347 1.00 75.12 180 CYS A N 1
ATOM 1412 C CA . CYS A 1 180 ? 11.277 1.074 -8.054 1.00 75.12 180 CYS A CA 1
ATOM 1413 C C . CYS A 1 180 ? 10.320 2.195 -7.603 1.00 75.12 180 CYS A C 1
ATOM 1415 O O . CYS A 1 180 ? 9.235 2.332 -8.165 1.00 75.12 180 CYS A O 1
ATOM 1417 N N . GLN A 1 181 ? 10.687 3.009 -6.604 1.00 69.94 181 GLN A N 1
ATOM 1418 C CA . GLN A 1 181 ? 9.806 4.037 -6.045 1.00 69.94 181 GLN A CA 1
ATOM 1419 C C . GLN A 1 181 ? 9.352 5.033 -7.116 1.00 69.94 181 GLN A C 1
ATOM 1421 O O . GLN A 1 181 ? 10.164 5.581 -7.856 1.00 69.94 181 GLN A O 1
ATOM 1426 N N . GLY A 1 182 ? 8.040 5.266 -7.206 1.00 69.69 182 GLY A N 1
ATOM 1427 C CA . GLY A 1 182 ? 7.453 6.275 -8.096 1.00 69.69 182 GLY A CA 1
ATOM 1428 C C . GLY A 1 182 ? 7.540 5.972 -9.597 1.00 69.69 182 GLY A C 1
ATOM 1429 O O . GLY A 1 182 ? 6.904 6.669 -10.378 1.00 69.69 182 GLY A O 1
ATOM 1430 N N . LYS A 1 183 ? 8.262 4.925 -10.011 1.00 74.69 183 LYS A N 1
ATOM 1431 C CA . LYS A 1 183 ? 8.460 4.585 -11.429 1.00 74.69 183 LYS A CA 1
ATOM 1432 C C . LYS A 1 183 ? 7.417 3.601 -11.977 1.00 74.69 183 LYS A C 1
ATOM 1434 O O . LYS A 1 183 ? 7.152 3.593 -13.171 1.00 74.69 183 LYS A O 1
ATOM 1439 N N . ASN A 1 184 ? 6.807 2.787 -11.114 1.00 84.12 184 ASN A N 1
ATOM 1440 C CA . ASN A 1 184 ? 5.810 1.771 -11.480 1.00 84.12 184 ASN A CA 1
ATOM 1441 C C . ASN A 1 184 ? 4.478 1.911 -10.724 1.00 84.12 184 ASN A C 1
ATOM 1443 O O . ASN A 1 184 ? 3.713 0.949 -10.644 1.00 84.12 184 ASN A O 1
ATOM 1447 N N . ASN A 1 185 ? 4.241 3.076 -10.116 1.00 87.81 185 ASN A N 1
ATOM 1448 C CA . ASN A 1 185 ? 3.084 3.333 -9.267 1.00 87.81 185 ASN A CA 1
ATOM 1449 C C . ASN A 1 185 ? 2.098 4.241 -9.997 1.00 87.81 185 ASN A C 1
ATOM 1451 O O . ASN A 1 185 ? 2.474 5.311 -10.471 1.00 87.81 185 ASN A O 1
ATOM 1455 N N . PHE A 1 186 ? 0.831 3.848 -10.030 1.00 89.75 186 PHE A N 1
ATOM 1456 C CA . PHE A 1 186 ? -0.235 4.623 -10.649 1.00 89.75 186 PHE A CA 1
ATOM 1457 C C . PHE A 1 186 ? -1.415 4.742 -9.695 1.00 89.75 186 PHE A C 1
ATOM 1459 O O . PHE A 1 186 ? -1.707 3.837 -8.921 1.00 89.75 186 PHE A O 1
ATOM 1466 N N . ASN A 1 187 ? -2.116 5.865 -9.769 1.00 89.06 187 ASN A N 1
ATOM 1467 C CA . ASN A 1 187 ? -3.335 6.115 -9.000 1.00 89.06 187 ASN A CA 1
ATOM 1468 C C . ASN A 1 187 ? -4.614 5.929 -9.831 1.00 89.06 187 ASN A C 1
ATOM 1470 O O . ASN A 1 187 ? -5.721 6.055 -9.312 1.00 89.06 187 ASN A O 1
ATOM 1474 N N . GLN A 1 188 ? -4.470 5.685 -11.136 1.00 88.44 188 GLN A N 1
ATOM 1475 C CA . GLN A 1 188 ? -5.568 5.557 -12.087 1.00 88.44 188 GLN A CA 1
ATOM 1476 C C . GLN A 1 188 ? -5.190 4.588 -13.203 1.00 88.44 188 GLN A C 1
ATOM 1478 O O . GLN A 1 188 ? -4.082 4.654 -13.745 1.00 88.44 188 GLN A O 1
ATOM 1483 N N . LEU A 1 189 ? -6.142 3.733 -13.580 1.00 88.69 189 LEU A N 1
ATOM 1484 C CA . LEU A 1 189 ? -5.956 2.751 -14.644 1.00 88.69 189 LEU A CA 1
ATOM 1485 C C . LEU A 1 189 ? -5.720 3.420 -16.004 1.00 88.69 189 LEU A C 1
ATOM 1487 O O . LEU A 1 189 ? -4.847 2.996 -16.753 1.00 88.69 189 LEU A O 1
ATOM 1491 N N . ASP A 1 190 ? -6.436 4.502 -16.309 1.00 89.56 190 ASP A N 1
ATOM 1492 C CA . ASP A 1 190 ? -6.281 5.205 -17.588 1.00 89.56 190 ASP A CA 1
ATOM 1493 C C . ASP A 1 190 ? -4.908 5.865 -17.723 1.00 89.56 190 ASP A C 1
ATOM 1495 O O . ASP A 1 190 ? -4.279 5.796 -18.781 1.00 89.56 190 ASP A O 1
ATOM 1499 N N . ASN A 1 191 ? -4.400 6.451 -16.634 1.00 89.62 191 ASN A N 1
ATOM 1500 C CA . ASN A 1 191 ? -3.056 7.022 -16.612 1.00 89.62 191 ASN A CA 1
ATOM 1501 C C . ASN A 1 191 ? -1.991 5.936 -16.820 1.00 89.62 191 ASN A C 1
ATOM 1503 O O . ASN A 1 191 ? -1.087 6.101 -17.636 1.00 89.62 191 ASN A O 1
ATOM 1507 N N . MET A 1 192 ? -2.148 4.795 -16.143 1.00 89.75 192 MET A N 1
ATOM 1508 C CA . MET A 1 192 ? -1.297 3.621 -16.337 1.00 89.75 192 MET A CA 1
ATOM 1509 C C . MET A 1 192 ? -1.299 3.161 -17.798 1.00 89.75 192 MET A C 1
ATOM 1511 O O . MET A 1 192 ? -0.234 3.034 -18.397 1.00 89.75 192 MET A O 1
ATOM 1515 N N . ARG A 1 193 ? -2.480 2.962 -18.398 1.00 90.81 193 ARG A N 1
ATOM 1516 C CA . ARG A 1 193 ? -2.616 2.539 -19.802 1.00 90.81 193 ARG A CA 1
ATOM 1517 C C . ARG A 1 193 ? -1.926 3.498 -20.757 1.00 90.81 193 ARG A C 1
ATOM 1519 O O . ARG A 1 193 ? -1.249 3.054 -21.678 1.00 90.81 193 ARG A O 1
ATOM 1526 N N . LYS A 1 194 ? -2.085 4.803 -20.530 1.00 90.31 194 LYS A N 1
ATOM 1527 C CA . LYS A 1 194 ? -1.482 5.845 -21.360 1.00 90.31 194 LYS A CA 1
ATOM 1528 C C . LYS A 1 194 ? 0.043 5.846 -21.257 1.00 90.31 194 LYS A C 1
ATOM 1530 O O . LYS A 1 194 ? 0.709 5.878 -22.285 1.00 90.31 194 LYS A O 1
ATOM 1535 N N . ILE A 1 195 ? 0.586 5.816 -20.040 1.00 88.44 195 ILE A N 1
ATOM 1536 C CA . ILE A 1 195 ? 2.037 5.866 -19.800 1.00 88.44 195 ILE A CA 1
ATOM 1537 C C . ILE A 1 195 ? 2.719 4.593 -20.309 1.00 88.44 195 ILE A C 1
ATOM 1539 O O . ILE A 1 195 ? 3.758 4.674 -20.955 1.00 88.44 195 ILE A O 1
ATOM 1543 N N . LEU A 1 196 ? 2.114 3.430 -20.061 1.00 88.00 196 LEU A N 1
ATOM 1544 C CA . LEU A 1 196 ? 2.646 2.127 -20.469 1.00 88.00 196 LEU A CA 1
ATOM 1545 C C . LEU A 1 196 ? 2.260 1.730 -21.903 1.00 88.00 196 LEU A C 1
ATOM 1547 O O . LEU A 1 196 ? 2.581 0.625 -22.326 1.00 88.00 196 LEU A O 1
ATOM 1551 N N . GLN A 1 197 ? 1.558 2.604 -22.633 1.00 89.88 197 GLN A N 1
ATOM 1552 C CA . GLN A 1 197 ? 1.117 2.382 -24.016 1.00 89.88 197 GLN A CA 1
ATOM 1553 C C . GLN A 1 197 ? 0.359 1.051 -24.203 1.00 89.88 197 GLN A C 1
ATOM 1555 O O . GLN A 1 197 ? 0.542 0.321 -25.176 1.00 89.88 197 GLN A O 1
ATOM 1560 N N . ILE A 1 198 ? -0.514 0.724 -23.246 1.00 89.25 198 ILE A N 1
ATOM 1561 C CA . ILE A 1 198 ? -1.280 -0.525 -23.237 1.00 89.25 198 ILE A CA 1
ATOM 1562 C C . ILE A 1 198 ? -2.475 -0.395 -24.182 1.00 89.25 198 ILE A C 1
ATOM 1564 O O . ILE A 1 198 ? -3.474 0.256 -23.860 1.00 89.25 198 ILE A O 1
ATOM 1568 N N . ASN A 1 199 ? -2.387 -1.075 -25.324 1.00 85.69 199 ASN A N 1
ATOM 1569 C CA . ASN A 1 199 ? -3.463 -1.128 -26.315 1.00 85.69 199 ASN A CA 1
ATOM 1570 C C . ASN A 1 199 ? -4.647 -1.978 -25.832 1.00 85.69 199 ASN A C 1
ATOM 1572 O O . ASN A 1 199 ? -5.796 -1.553 -25.946 1.00 85.69 199 ASN A O 1
ATOM 1576 N N . ASN A 1 200 ? -4.361 -3.145 -25.246 1.00 87.62 200 ASN A N 1
ATOM 1577 C CA . ASN A 1 200 ? -5.359 -4.080 -24.737 1.00 87.62 200 ASN A CA 1
ATOM 1578 C C . ASN A 1 200 ? -5.070 -4.446 -23.275 1.00 87.62 200 ASN A C 1
ATOM 1580 O O . ASN A 1 200 ? -4.013 -4.989 -22.957 1.00 87.62 200 ASN A O 1
ATOM 1584 N N . VAL A 1 201 ? -6.010 -4.132 -22.382 1.00 86.62 201 VAL A N 1
ATOM 1585 C CA . VAL A 1 201 ? -5.901 -4.467 -20.954 1.00 86.62 201 VAL A CA 1
ATOM 1586 C C . VAL A 1 201 ? -6.251 -5.921 -20.671 1.00 86.62 201 VAL A C 1
ATOM 1588 O O . VAL A 1 201 ? -5.785 -6.447 -19.671 1.00 86.62 201 VAL A O 1
ATOM 1591 N N . ASP A 1 202 ? -6.997 -6.592 -21.547 1.00 89.31 202 ASP A N 1
ATOM 1592 C CA . ASP A 1 202 ? -7.417 -7.980 -21.322 1.00 89.31 202 ASP A CA 1
ATOM 1593 C C . ASP A 1 202 ? -6.233 -8.960 -21.387 1.00 89.31 202 ASP A C 1
ATOM 1595 O O . ASP A 1 202 ? -6.284 -10.055 -20.833 1.00 89.31 202 ASP A O 1
ATOM 1599 N N . ASP A 1 203 ? -5.122 -8.535 -21.997 1.00 91.12 203 ASP A N 1
ATOM 1600 C CA . ASP A 1 203 ? -3.862 -9.281 -22.024 1.00 91.12 203 ASP A CA 1
ATOM 1601 C C . ASP A 1 203 ? -3.067 -9.170 -20.710 1.00 91.12 203 ASP A C 1
ATOM 1603 O O . ASP A 1 203 ? -2.007 -9.792 -20.570 1.00 91.12 203 ASP A O 1
ATOM 1607 N N . TRP A 1 204 ? -3.548 -8.366 -19.756 1.00 94.06 204 TRP A N 1
ATOM 1608 C CA . TRP A 1 204 ? -2.921 -8.145 -18.459 1.00 94.06 204 TRP A CA 1
ATOM 1609 C C . TRP A 1 204 ? -3.597 -8.943 -17.351 1.00 94.06 204 TRP A C 1
ATOM 1611 O O . TRP A 1 204 ? -4.808 -9.143 -17.313 1.00 94.06 204 TRP A O 1
ATOM 1621 N N . ARG A 1 205 ? -2.788 -9.367 -16.384 1.00 95.19 205 ARG A N 1
ATOM 1622 C CA . ARG A 1 205 ? -3.250 -10.018 -15.162 1.00 95.19 205 ARG A CA 1
ATOM 1623 C C . ARG A 1 205 ? -3.435 -8.969 -14.081 1.00 95.19 205 ARG A C 1
ATOM 1625 O O . ARG A 1 205 ? -2.488 -8.266 -13.729 1.00 95.19 205 ARG A O 1
ATOM 1632 N N . PHE A 1 206 ? -4.650 -8.901 -13.548 1.00 93.69 206 PHE A N 1
ATOM 1633 C CA . PHE A 1 206 ? -5.016 -8.001 -12.465 1.00 93.69 206 PHE A CA 1
ATOM 1634 C C . PHE A 1 206 ? -5.059 -8.789 -11.163 1.00 93.69 206 PHE A C 1
ATOM 1636 O O . PHE A 1 206 ? -5.824 -9.744 -11.036 1.00 93.69 206 PHE A O 1
ATOM 1643 N N . THR A 1 207 ? -4.240 -8.396 -10.194 1.00 94.06 207 THR A N 1
ATOM 1644 C CA . THR A 1 207 ? -4.189 -9.041 -8.881 1.00 94.06 207 THR A CA 1
ATOM 1645 C C . THR A 1 207 ? -4.572 -8.066 -7.783 1.00 94.06 207 THR A C 1
ATOM 1647 O O . THR A 1 207 ? -4.255 -6.878 -7.824 1.00 94.06 207 THR A O 1
ATOM 1650 N N . MET A 1 208 ? -5.251 -8.573 -6.764 1.00 92.25 208 MET A N 1
ATOM 1651 C CA . MET A 1 208 ? -5.523 -7.841 -5.538 1.00 92.25 208 MET A CA 1
ATOM 1652 C C . MET A 1 208 ? -5.515 -8.845 -4.400 1.00 92.25 208 MET A C 1
ATOM 1654 O O . MET A 1 208 ? -6.250 -9.828 -4.432 1.00 92.25 208 MET A O 1
ATOM 1658 N N . VAL A 1 209 ? -4.673 -8.599 -3.403 1.00 91.81 209 VAL A N 1
ATOM 1659 C CA . VAL A 1 209 ? -4.678 -9.392 -2.178 1.00 91.81 209 VAL A CA 1
ATOM 1660 C C . VAL A 1 209 ? -5.616 -8.713 -1.196 1.00 91.81 209 VAL A C 1
ATOM 1662 O O . VAL A 1 209 ? -5.427 -7.550 -0.840 1.00 91.81 209 VAL A O 1
ATOM 1665 N N . THR A 1 210 ? -6.635 -9.444 -0.768 1.00 89.75 210 THR A N 1
ATOM 1666 C CA . THR A 1 210 ? -7.561 -9.013 0.277 1.00 89.75 210 THR A CA 1
ATOM 1667 C C . THR A 1 210 ? -7.246 -9.731 1.579 1.00 89.75 210 THR A C 1
ATOM 1669 O O . THR A 1 210 ? -6.731 -10.848 1.584 1.00 89.75 210 THR A O 1
ATOM 1672 N N . ARG A 1 211 ? -7.586 -9.092 2.695 1.00 87.88 211 ARG A N 1
ATOM 1673 C CA . ARG A 1 211 ? -7.504 -9.659 4.041 1.00 87.88 211 ARG A CA 1
ATOM 1674 C C . ARG A 1 211 ? -8.857 -9.498 4.726 1.00 87.88 211 ARG A C 1
ATOM 1676 O O . ARG A 1 211 ? -9.624 -8.613 4.347 1.00 87.88 211 ARG A O 1
ATOM 1683 N N . GLU A 1 212 ? -9.132 -10.342 5.717 1.00 89.81 212 GLU A N 1
ATOM 1684 C CA . GLU A 1 212 ? -10.291 -10.174 6.595 1.00 89.81 212 GLU A CA 1
ATOM 1685 C C . GLU A 1 212 ? -10.290 -8.732 7.182 1.00 89.81 212 GLU A C 1
ATOM 1687 O O . GLU A 1 212 ? -9.234 -8.253 7.624 1.00 89.81 212 GLU A O 1
ATOM 1692 N N . PRO A 1 213 ? -11.408 -7.984 7.077 1.00 85.88 213 PRO A N 1
ATOM 1693 C CA . PRO A 1 213 ? -11.450 -6.562 7.422 1.00 85.88 213 PRO A CA 1
ATOM 1694 C C . PRO A 1 213 ? -11.072 -6.210 8.865 1.00 85.88 213 PRO A C 1
ATOM 1696 O O . PRO A 1 213 ? -10.368 -5.217 9.063 1.00 85.88 213 PRO A O 1
ATOM 1699 N N . VAL A 1 214 ? -11.505 -6.992 9.858 1.00 88.00 214 VAL A N 1
ATOM 1700 C CA . VAL A 1 214 ? -11.194 -6.755 11.279 1.00 88.00 214 VAL A CA 1
ATOM 1701 C C . VAL A 1 214 ? -9.695 -6.914 11.513 1.00 88.00 214 VAL A C 1
ATOM 1703 O O . VAL A 1 214 ? -9.041 -6.057 12.102 1.00 88.00 214 VAL A O 1
ATOM 1706 N N . ASP A 1 215 ? -9.123 -7.966 10.957 1.00 91.12 215 ASP A N 1
ATOM 1707 C CA . ASP A 1 215 ? -7.701 -8.278 10.986 1.00 91.12 215 ASP A CA 1
ATOM 1708 C C . ASP A 1 215 ? -6.837 -7.169 10.356 1.00 91.12 215 ASP A C 1
ATOM 1710 O O . ASP A 1 215 ? -5.779 -6.777 10.868 1.00 91.12 215 ASP A O 1
ATOM 1714 N N . ARG A 1 216 ? -7.308 -6.634 9.224 1.00 90.25 216 ARG A N 1
ATOM 1715 C CA . ARG A 1 216 ? -6.696 -5.498 8.527 1.00 90.25 216 ARG A CA 1
ATOM 1716 C C . ARG A 1 216 ? -6.769 -4.226 9.375 1.00 90.25 216 ARG A C 1
ATOM 1718 O O . ARG A 1 216 ? -5.762 -3.520 9.474 1.00 90.25 216 ARG A O 1
ATOM 1725 N N . PHE A 1 217 ? -7.922 -3.951 9.986 1.00 89.31 217 PHE A N 1
ATOM 1726 C CA . PHE A 1 217 ? -8.131 -2.820 10.891 1.00 89.31 217 PHE A CA 1
ATOM 1727 C C . PHE A 1 217 ? -7.189 -2.890 12.096 1.00 89.31 217 PHE A C 1
ATOM 1729 O O . PHE A 1 217 ? -6.439 -1.945 12.334 1.00 89.31 217 PHE A O 1
ATOM 1736 N N . LEU A 1 218 ? -7.147 -4.029 12.796 1.00 90.56 218 LEU A N 1
ATOM 1737 C CA . LEU A 1 218 ? -6.287 -4.230 13.965 1.00 90.56 218 LEU A CA 1
ATOM 1738 C C . LEU A 1 218 ? -4.811 -4.024 13.617 1.00 90.56 218 LEU A C 1
ATOM 1740 O O . LEU A 1 218 ? -4.085 -3.355 14.348 1.00 90.56 218 LEU A O 1
ATOM 1744 N N . SER A 1 219 ? -4.369 -4.534 12.464 1.00 88.88 219 SER A N 1
ATOM 1745 C CA . SER A 1 219 ? -3.010 -4.292 11.975 1.00 88.88 219 SER A CA 1
ATOM 1746 C C . SER A 1 219 ? -2.736 -2.807 11.715 1.00 88.88 219 SER A C 1
ATOM 1748 O O . SER A 1 219 ? -1.633 -2.344 12.001 1.00 88.88 219 SER A O 1
ATOM 1750 N N . GLY A 1 220 ? -3.707 -2.068 11.173 1.00 87.00 220 GLY A N 1
ATOM 1751 C CA . GLY A 1 220 ? -3.619 -0.621 10.970 1.00 87.00 220 GLY A CA 1
ATOM 1752 C C . GLY A 1 220 ? -3.523 0.152 12.284 1.00 87.00 220 GLY A C 1
ATOM 1753 O O . GLY A 1 220 ? -2.603 0.953 12.451 1.00 87.00 220 GLY A O 1
ATOM 1754 N N . PHE A 1 221 ? -4.421 -0.143 13.223 1.00 88.88 221 PHE A N 1
ATOM 1755 C CA . PHE A 1 221 ? -4.465 0.468 14.549 1.00 88.88 221 PHE A CA 1
ATOM 1756 C C . PHE A 1 221 ? -3.169 0.221 15.332 1.00 88.88 221 PHE A C 1
ATOM 1758 O O . PHE A 1 221 ? -2.544 1.166 15.806 1.00 88.88 221 PHE A O 1
ATOM 1765 N N . ILE A 1 222 ? -2.707 -1.031 15.419 1.00 87.50 222 ILE A N 1
ATOM 1766 C CA . ILE A 1 222 ? -1.470 -1.363 16.141 1.00 87.50 222 ILE A CA 1
ATOM 1767 C C . ILE A 1 222 ? -0.277 -0.630 15.528 1.00 87.50 222 ILE A C 1
ATOM 1769 O O . ILE A 1 222 ? 0.555 -0.084 16.248 1.00 87.50 222 ILE A O 1
ATOM 1773 N N . ASP A 1 223 ? -0.184 -0.598 14.201 1.00 83.31 223 ASP A N 1
ATOM 1774 C CA . ASP A 1 223 ? 0.938 0.052 13.540 1.00 83.31 223 ASP A CA 1
ATOM 1775 C C . ASP A 1 223 ? 0.950 1.565 13.794 1.00 83.31 223 ASP A C 1
ATOM 1777 O O . ASP A 1 223 ? 1.960 2.105 14.237 1.00 83.31 223 ASP A O 1
ATOM 1781 N N . ARG A 1 224 ? -0.183 2.242 13.591 1.00 83.12 224 ARG A N 1
ATOM 1782 C CA . ARG A 1 224 ? -0.256 3.707 13.645 1.00 83.12 224 ARG A CA 1
ATOM 1783 C C . ARG A 1 224 ? -0.354 4.258 15.069 1.00 83.12 224 ARG A C 1
ATOM 1785 O O . ARG A 1 224 ? 0.337 5.214 15.406 1.00 83.12 224 ARG A O 1
ATOM 1792 N N . CYS A 1 225 ? -1.180 3.639 15.906 1.00 85.50 225 CYS A N 1
ATOM 1793 C CA . CYS A 1 225 ? -1.546 4.152 17.226 1.00 85.50 225 CYS A CA 1
ATOM 1794 C C . CYS A 1 225 ? -0.689 3.577 18.361 1.00 85.50 225 CYS A C 1
ATOM 1796 O O . CYS A 1 225 ? -0.376 4.280 19.322 1.00 85.50 225 CYS A O 1
ATOM 1798 N N . VAL A 1 226 ? -0.280 2.308 18.249 1.00 84.25 226 VAL A N 1
ATOM 1799 C CA . VAL A 1 226 ? 0.469 1.618 19.314 1.00 84.25 226 VAL A CA 1
ATOM 1800 C C . VAL A 1 226 ? 1.975 1.639 19.069 1.00 84.25 226 VAL A C 1
ATOM 1802 O O . VAL A 1 226 ? 2.725 1.852 20.011 1.00 84.25 226 VAL A O 1
ATOM 1805 N N . ARG A 1 227 ? 2.437 1.395 17.836 1.00 79.19 227 ARG A N 1
ATOM 1806 C CA . ARG A 1 227 ? 3.876 1.290 17.531 1.00 79.19 227 ARG A CA 1
ATOM 1807 C C . ARG A 1 227 ? 4.512 2.627 17.181 1.00 79.19 227 ARG A C 1
ATOM 1809 O O . ARG A 1 227 ? 5.567 2.950 17.713 1.00 79.19 227 ARG A O 1
ATOM 1816 N N . VAL A 1 228 ? 3.914 3.357 16.242 1.00 75.38 228 VAL A N 1
ATOM 1817 C CA . VAL A 1 228 ? 4.483 4.617 15.739 1.00 75.38 228 VAL A CA 1
ATOM 1818 C C . VAL A 1 228 ? 4.132 5.793 16.656 1.00 75.38 228 VAL A C 1
ATOM 1820 O O . VAL A 1 228 ? 4.886 6.758 16.700 1.00 75.38 228 VAL A O 1
ATOM 1823 N N . HIS A 1 229 ? 3.033 5.692 17.419 1.00 69.19 229 HIS A N 1
ATOM 1824 C CA . HIS A 1 229 ? 2.474 6.795 18.212 1.00 69.19 229 HIS A CA 1
ATOM 1825 C C . HIS A 1 229 ? 2.317 8.086 17.384 1.00 69.19 229 HIS A C 1
ATOM 1827 O O . HIS A 1 229 ? 2.603 9.182 17.861 1.00 69.19 229 HIS A O 1
ATOM 1833 N N . ASP A 1 230 ? 1.892 7.933 16.126 1.00 66.25 230 ASP A N 1
ATOM 1834 C CA . ASP A 1 230 ? 1.613 9.035 15.198 1.00 66.25 230 ASP A CA 1
ATOM 1835 C C . ASP A 1 230 ? 0.408 9.875 15.677 1.00 66.25 230 ASP A C 1
ATOM 1837 O O . ASP A 1 230 ? -0.205 9.583 16.710 1.00 66.25 230 ASP A O 1
ATOM 1841 N N . GLU A 1 231 ? -0.010 10.868 14.888 1.00 66.19 231 GLU A N 1
ATOM 1842 C CA . GLU A 1 231 ? -1.327 11.506 14.979 1.00 66.19 231 GLU A CA 1
ATOM 1843 C C . GLU A 1 231 ? -2.442 10.477 14.683 1.00 66.19 231 GLU A C 1
ATOM 1845 O O . GLU A 1 231 ? -3.098 10.527 13.643 1.00 66.19 231 GLU A O 1
ATOM 1850 N N . CYS A 1 232 ? -2.665 9.515 15.588 1.00 85.19 232 CYS A N 1
ATOM 1851 C CA . CYS A 1 232 ? -3.777 8.554 15.643 1.00 85.19 232 CYS A CA 1
ATOM 1852 C C . CYS A 1 232 ? -5.124 9.291 15.819 1.00 85.19 232 CYS A C 1
ATOM 1854 O O . CYS A 1 232 ? -5.889 8.999 16.726 1.00 85.19 232 CYS A O 1
ATOM 1856 N N . PHE A 1 233 ? -5.356 10.343 15.035 1.00 86.25 233 PHE A N 1
ATOM 1857 C CA . PHE A 1 233 ? -6.451 11.304 15.128 1.00 86.25 233 PHE A CA 1
ATOM 1858 C C . PHE A 1 233 ? -6.649 11.884 16.538 1.00 86.25 233 PHE A C 1
ATOM 1860 O O . PHE A 1 233 ? -7.745 12.259 16.924 1.00 86.25 233 PHE A O 1
ATOM 1867 N N . GLY A 1 234 ? -5.585 11.922 17.349 1.00 86.94 234 GLY A N 1
ATOM 1868 C CA . GLY A 1 234 ? -5.674 12.295 18.765 1.00 86.94 234 GLY A CA 1
ATOM 1869 C C . GLY A 1 234 ? -6.319 11.237 19.677 1.00 86.94 234 GLY A C 1
ATOM 1870 O O . GLY A 1 234 ? -6.418 11.463 20.878 1.00 86.94 234 GLY A O 1
ATOM 1871 N N . CYS A 1 235 ? -6.694 10.064 19.157 1.00 87.94 235 CYS A N 1
ATOM 1872 C CA . CYS A 1 235 ? -7.353 8.982 19.896 1.00 87.94 235 CYS A CA 1
ATOM 1873 C C . CYS A 1 235 ? -6.419 8.181 20.818 1.00 87.94 235 CYS A C 1
ATOM 1875 O O . CYS A 1 235 ? -6.883 7.421 21.672 1.00 87.94 235 CYS A O 1
ATOM 1877 N N . GLY A 1 236 ? -5.098 8.303 20.651 1.00 87.38 236 GLY A N 1
ATOM 1878 C CA . GLY A 1 236 ? -4.122 7.540 21.432 1.00 87.38 236 GLY A CA 1
ATOM 1879 C C . GLY A 1 236 ? -4.312 6.031 21.256 1.00 87.38 236 GLY A C 1
ATOM 1880 O O . GLY A 1 236 ? -4.059 5.502 20.184 1.00 87.38 236 GLY A O 1
ATOM 1881 N N . THR A 1 237 ? -4.755 5.328 22.302 1.00 88.00 237 THR A N 1
ATOM 1882 C CA . THR A 1 237 ? -5.022 3.873 22.262 1.00 88.00 237 THR A CA 1
ATOM 1883 C C . THR A 1 237 ? -6.514 3.517 22.273 1.00 88.00 237 THR A C 1
ATOM 1885 O O . THR A 1 237 ? -6.861 2.354 22.474 1.00 88.00 237 THR A O 1
ATOM 1888 N N . ASN A 1 238 ? -7.409 4.485 22.055 1.00 88.12 238 ASN A N 1
ATOM 1889 C CA . ASN A 1 238 ? -8.855 4.260 21.994 1.00 88.12 238 ASN A CA 1
ATOM 1890 C C . ASN A 1 238 ? -9.286 3.818 20.581 1.00 88.12 238 ASN A C 1
ATOM 1892 O O . ASN A 1 238 ? -9.241 4.606 19.635 1.00 88.12 238 ASN A O 1
ATOM 1896 N N . MET A 1 239 ? -9.701 2.555 20.441 1.00 89.75 239 MET A N 1
ATOM 1897 C CA . MET A 1 239 ? -10.125 1.958 19.170 1.00 89.75 239 MET A CA 1
ATOM 1898 C C . MET A 1 239 ? -11.463 2.505 18.677 1.00 89.75 239 MET A C 1
ATOM 1900 O O . MET A 1 239 ? -11.622 2.656 17.470 1.00 89.75 239 MET A O 1
ATOM 1904 N N . THR A 1 240 ? -12.407 2.804 19.576 1.00 87.19 240 THR A N 1
ATOM 1905 C CA . THR A 1 240 ? -13.716 3.364 19.200 1.00 87.19 240 THR A CA 1
ATOM 1906 C C . THR A 1 240 ? -13.538 4.723 18.534 1.00 87.19 240 THR A C 1
ATOM 1908 O O . THR A 1 240 ? -13.995 4.910 17.413 1.00 87.19 240 THR A O 1
ATOM 1911 N N . CYS A 1 241 ? -12.774 5.618 19.168 1.00 88.50 241 CYS A N 1
ATOM 1912 C CA . CYS A 1 241 ? -12.414 6.917 18.597 1.00 88.50 241 CYS A CA 1
ATOM 1913 C C . CYS A 1 241 ? -11.720 6.752 17.238 1.00 88.50 241 CYS A C 1
ATOM 1915 O O . CYS A 1 241 ? -12.113 7.372 16.257 1.00 88.50 241 CYS A O 1
ATOM 1917 N N . PHE A 1 242 ? -10.722 5.862 17.150 1.00 89.38 242 PHE A N 1
ATOM 1918 C CA . PHE A 1 242 ? -9.989 5.646 15.901 1.00 89.38 242 PHE A CA 1
ATOM 1919 C C . PHE A 1 242 ? -10.896 5.145 14.766 1.00 89.38 242 PHE A C 1
ATOM 1921 O O . PHE A 1 242 ? -10.736 5.561 13.621 1.00 89.38 242 PHE A O 1
ATOM 1928 N N . LEU A 1 243 ? -11.846 4.258 15.075 1.00 86.50 243 LEU A N 1
ATOM 1929 C CA . LEU A 1 243 ? -12.807 3.741 14.105 1.00 86.50 243 LEU A CA 1
ATOM 1930 C C . LEU A 1 243 ? -13.765 4.834 13.611 1.00 86.50 243 LEU A C 1
ATOM 1932 O O . LEU A 1 243 ? -14.033 4.898 12.415 1.00 86.50 243 LEU A O 1
ATOM 1936 N N . GLU A 1 244 ? -14.262 5.681 14.511 1.00 85.38 244 GLU A N 1
ATOM 1937 C CA . GLU A 1 244 ? -15.153 6.798 14.175 1.00 85.38 244 GLU A CA 1
ATOM 1938 C C . GLU A 1 244 ? -14.447 7.844 13.297 1.00 85.38 244 GLU A C 1
ATOM 1940 O O . GLU A 1 244 ? -15.004 8.273 12.287 1.00 85.38 244 GLU A O 1
ATOM 1945 N N . GLU A 1 245 ? -13.197 8.188 13.615 1.00 87.00 245 GLU A N 1
ATOM 1946 C CA . GLU A 1 245 ? -12.383 9.127 12.830 1.00 87.00 245 GLU A CA 1
ATOM 1947 C C . GLU A 1 245 ? -12.003 8.570 11.446 1.00 87.00 245 GLU A C 1
ATOM 1949 O O . GLU A 1 245 ? -12.058 9.290 10.448 1.00 87.00 245 GLU A O 1
ATOM 1954 N N . GLU A 1 246 ? -11.662 7.278 11.340 1.00 81.31 246 GLU A N 1
ATOM 1955 C CA . GLU A 1 246 ? -11.444 6.637 10.032 1.00 81.31 246 GLU A CA 1
ATOM 1956 C C . GLU A 1 246 ? -12.741 6.545 9.211 1.00 81.31 246 GLU A C 1
ATOM 1958 O O . GLU A 1 246 ? -12.683 6.634 7.987 1.00 81.31 246 GLU A O 1
ATOM 1963 N N . TYR A 1 247 ? -13.906 6.395 9.852 1.00 78.25 247 TYR A N 1
ATOM 1964 C CA . TYR A 1 247 ? -15.201 6.385 9.163 1.00 78.25 247 TYR A CA 1
ATOM 1965 C C . TYR A 1 247 ? -15.620 7.774 8.655 1.00 78.25 247 TYR A C 1
ATOM 1967 O O . TYR A 1 247 ? -16.296 7.875 7.634 1.00 78.25 247 TYR A O 1
ATOM 1975 N N . ALA A 1 248 ? -15.221 8.847 9.342 1.00 79.38 248 ALA A N 1
ATOM 1976 C CA . ALA A 1 248 ? -15.538 10.224 8.960 1.00 79.38 248 ALA A CA 1
ATOM 1977 C C . ALA A 1 248 ? -14.731 10.753 7.750 1.00 79.38 248 ALA A C 1
ATOM 1979 O O . ALA A 1 248 ? -15.006 11.858 7.275 1.00 79.38 248 ALA A O 1
ATOM 1980 N N . ARG A 1 249 ? -13.735 9.997 7.272 1.00 69.00 249 ARG A N 1
ATOM 1981 C CA . ARG A 1 249 ? -12.799 10.364 6.195 1.00 69.00 249 ARG A CA 1
ATOM 1982 C C . ARG A 1 249 ? -13.310 10.047 4.789 1.00 69.00 249 ARG A C 1
ATOM 1984 O O . ARG A 1 249 ? -13.035 10.877 3.891 1.00 69.00 249 ARG A O 1
#

InterPro domains:
  IPR005331 Sulfotransferase [PF03567] (128-243)
  IPR007669 Carbohydrate sulfotransferase Chst-1-like [PTHR22900] (80-249)

pLDDT: mean 76.98, std 15.03, range [30.92, 95.19]

Sequence (249 aa):
MRINGVSEVNKEQPEKQRLVLLVKVAALCLVLVALGCYARKTFRSTDDGSDGSFHFDEITEEEAARVRKFYNEQEKGIHSVKQYDAVKLIEQTNSSPLPNRLFNGSAEEICGTTRDLCIHPFVKVLPQLMTAPNYRLMSCVVQKSMSTVMTAIVCFLLREKEFISAGRDLLKDYGPLGFCQGKNNFNQLDNMRKILQINNVDDWRFTMVTREPVDRFLSGFIDRCVRVHDECFGCGTNMTCFLEEEYAR